Protein AF-A0A960X0C0-F1 (afdb_monomer_lite)

Structure (mmCIF, N/CA/C/O backbone):
data_AF-A0A960X0C0-F1
#
_entry.id   AF-A0A960X0C0-F1
#
loop_
_atom_site.group_PDB
_atom_site.id
_atom_site.type_symbol
_atom_site.label_atom_id
_atom_site.label_alt_id
_atom_site.label_comp_id
_atom_site.label_asym_id
_atom_site.label_entity_id
_atom_site.label_seq_id
_atom_site.pdbx_PDB_ins_code
_atom_site.Cartn_x
_atom_site.Cartn_y
_atom_site.Cartn_z
_atom_site.occupancy
_atom_site.B_iso_or_equiv
_atom_site.auth_seq_id
_atom_site.auth_comp_id
_atom_site.auth_asym_id
_atom_site.auth_atom_id
_atom_site.pdbx_PDB_model_num
ATOM 1 N N . MET A 1 1 ? 86.298 -18.894 -40.022 1.00 40.91 1 MET A N 1
ATOM 2 C CA . MET A 1 1 ? 85.944 -17.501 -39.668 1.00 40.91 1 MET A CA 1
ATOM 3 C C . MET A 1 1 ? 85.180 -16.921 -40.851 1.00 40.91 1 MET A C 1
ATOM 5 O O . MET A 1 1 ? 85.793 -16.608 -41.855 1.00 40.91 1 MET A O 1
ATOM 9 N N . THR A 1 2 ? 83.891 -17.256 -40.951 1.00 48.31 2 THR A N 1
ATOM 10 C CA . THR A 1 2 ? 82.683 -16.484 -40.552 1.00 48.31 2 THR A CA 1
ATOM 11 C C . THR A 1 2 ? 82.158 -15.614 -41.701 1.00 48.31 2 THR A C 1
ATOM 13 O O . THR A 1 2 ? 82.788 -14.605 -42.007 1.00 48.31 2 THR A O 1
ATOM 16 N N . PRO A 1 3 ? 81.007 -15.959 -42.315 1.00 48.00 3 PRO A N 1
ATOM 17 C CA . PRO A 1 3 ? 80.298 -15.043 -43.196 1.00 48.00 3 PRO A CA 1
ATOM 18 C C . PRO A 1 3 ? 79.566 -14.009 -42.327 1.00 48.00 3 PRO A C 1
ATOM 20 O O . PRO A 1 3 ? 78.764 -14.360 -41.462 1.00 48.00 3 PRO A O 1
ATOM 23 N N . SER A 1 4 ? 79.883 -12.730 -42.506 1.00 53.44 4 SER A N 1
ATOM 24 C CA . SER A 1 4 ? 79.250 -11.618 -41.791 1.00 53.44 4 SER A CA 1
ATOM 25 C C . SER A 1 4 ? 77.902 -11.269 -42.424 1.00 53.44 4 SER A C 1
ATOM 27 O O . SER A 1 4 ? 77.811 -11.054 -43.630 1.00 53.44 4 SER A O 1
ATOM 29 N N . GLY A 1 5 ? 76.869 -11.246 -41.580 1.00 52.56 5 GLY A N 1
ATOM 30 C CA . GLY A 1 5 ? 75.450 -11.256 -41.919 1.00 52.56 5 GLY A CA 1
ATOM 31 C C . GLY A 1 5 ? 74.948 -10.176 -42.878 1.00 52.56 5 GLY A C 1
ATOM 32 O O . GLY A 1 5 ? 75.127 -8.974 -42.666 1.00 52.56 5 GLY A O 1
ATOM 33 N N . HIS A 1 6 ? 74.175 -10.633 -43.863 1.00 45.88 6 HIS A N 1
ATOM 34 C CA . HIS A 1 6 ? 73.193 -9.815 -44.558 1.00 45.88 6 HIS A CA 1
ATOM 35 C C . HIS A 1 6 ? 72.185 -9.264 -43.544 1.00 45.88 6 HIS A C 1
ATOM 37 O O . HIS A 1 6 ? 71.407 -10.000 -42.942 1.00 45.88 6 HIS A O 1
ATOM 43 N N . HIS A 1 7 ? 72.209 -7.948 -43.351 1.00 52.62 7 HIS A N 1
ATOM 44 C CA . HIS A 1 7 ? 71.145 -7.241 -42.658 1.00 52.62 7 HIS A CA 1
ATOM 45 C C . HIS A 1 7 ? 69.904 -7.255 -43.555 1.00 52.62 7 HIS A C 1
ATOM 47 O O . HIS A 1 7 ? 69.816 -6.474 -44.504 1.00 52.62 7 HIS A O 1
ATOM 53 N N . ASN A 1 8 ? 68.939 -8.123 -43.245 1.00 53.19 8 ASN A N 1
ATOM 54 C CA . ASN A 1 8 ? 67.573 -7.992 -43.742 1.00 53.19 8 ASN A CA 1
ATOM 55 C C . ASN A 1 8 ? 66.971 -6.718 -43.140 1.00 53.19 8 ASN A C 1
ATOM 57 O O . ASN A 1 8 ? 66.346 -6.733 -42.081 1.00 53.19 8 ASN A O 1
ATOM 61 N N . ARG A 1 9 ? 67.194 -5.584 -43.809 1.00 54.19 9 ARG A N 1
ATOM 62 C CA . ARG A 1 9 ? 66.404 -4.378 -43.581 1.00 54.19 9 ARG A CA 1
ATOM 63 C C . ARG A 1 9 ? 65.001 -4.672 -44.095 1.00 54.19 9 ARG A C 1
ATOM 65 O O . ARG A 1 9 ? 64.733 -4.555 -45.286 1.00 54.19 9 ARG A O 1
ATOM 72 N N . HIS A 1 10 ? 64.116 -5.082 -43.195 1.00 54.41 10 HIS A N 1
ATOM 73 C CA . HIS A 1 10 ? 62.686 -4.977 -43.433 1.00 54.41 10 HIS A CA 1
ATOM 74 C C . HIS A 1 10 ? 62.362 -3.487 -43.577 1.00 54.41 10 HIS A C 1
ATOM 76 O O . HIS A 1 10 ? 62.317 -2.756 -42.590 1.00 54.41 10 HIS A O 1
ATOM 82 N N . SER A 1 11 ? 62.201 -3.016 -44.815 1.00 56.22 11 SER A N 1
ATOM 83 C CA . SER A 1 11 ? 61.546 -1.734 -45.063 1.00 56.22 11 SER A CA 1
ATOM 84 C C . SER A 1 11 ? 60.133 -1.815 -44.479 1.00 56.22 11 SER A C 1
ATOM 86 O O . SER A 1 11 ? 59.423 -2.774 -44.795 1.00 56.22 11 SER A O 1
ATOM 88 N N . PRO A 1 12 ? 59.697 -0.861 -43.639 1.00 58.03 12 PRO A N 1
ATOM 89 C CA . PRO A 1 12 ? 58.296 -0.793 -43.256 1.00 58.03 12 PRO A CA 1
ATOM 90 C C . PRO A 1 12 ? 57.495 -0.536 -44.534 1.00 58.03 12 PRO A C 1
ATOM 92 O O . PRO A 1 12 ? 57.751 0.439 -45.242 1.00 58.03 12 PRO A O 1
ATOM 95 N N . ALA A 1 13 ? 56.584 -1.444 -44.878 1.00 62.47 13 ALA A N 1
ATOM 96 C CA . ALA A 1 13 ? 55.689 -1.253 -46.009 1.00 62.47 13 ALA A CA 1
ATOM 97 C C . ALA A 1 13 ? 54.881 0.033 -45.770 1.00 62.47 13 ALA A C 1
ATOM 99 O O . ALA A 1 13 ? 54.112 0.123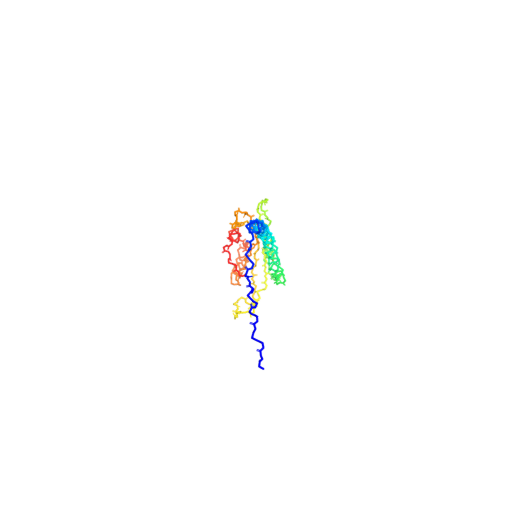 -44.815 1.00 62.47 13 ALA A O 1
ATOM 100 N N . ALA A 1 14 ? 55.114 1.055 -46.592 1.00 65.50 14 ALA A N 1
ATOM 101 C CA . ALA A 1 14 ? 54.335 2.282 -46.567 1.00 65.50 14 ALA A CA 1
ATOM 102 C C . ALA A 1 14 ? 53.004 2.023 -47.288 1.00 65.50 14 ALA A C 1
ATOM 104 O O . ALA A 1 14 ? 53.000 1.603 -48.445 1.00 65.50 14 ALA A O 1
ATOM 105 N N . PHE A 1 15 ? 51.889 2.242 -46.590 1.00 66.06 15 PHE A N 1
ATOM 106 C CA . PHE A 1 15 ? 50.540 2.058 -47.126 1.00 66.06 15 PHE A CA 1
ATOM 107 C C . PHE A 1 15 ? 50.269 3.005 -48.299 1.00 66.06 15 PHE A C 1
ATOM 109 O O . PHE A 1 15 ? 50.672 4.172 -48.279 1.00 66.06 15 PHE A O 1
ATOM 116 N N . THR A 1 16 ? 49.559 2.519 -49.318 1.00 84.31 16 THR A N 1
ATOM 117 C CA . THR A 1 16 ? 49.163 3.372 -50.448 1.00 84.31 16 THR A CA 1
ATOM 118 C C . THR A 1 16 ? 48.048 4.336 -50.026 1.00 84.31 16 THR A C 1
ATOM 120 O O . THR A 1 16 ? 47.233 4.023 -49.160 1.00 84.31 16 THR A O 1
ATOM 123 N N . LEU A 1 17 ? 47.975 5.524 -50.639 1.00 77.00 17 LEU A N 1
ATOM 124 C CA . LEU A 1 17 ? 46.968 6.541 -50.290 1.00 77.00 17 LEU A CA 1
ATOM 125 C C . LEU A 1 17 ? 45.529 6.007 -50.418 1.00 77.00 17 LEU A C 1
ATOM 127 O O . LEU A 1 17 ? 44.680 6.312 -49.585 1.00 77.00 17 LEU A O 1
ATOM 131 N N . ILE A 1 18 ? 45.279 5.151 -51.413 1.00 83.75 18 ILE A N 1
ATOM 132 C CA . ILE A 1 18 ? 43.991 4.472 -51.617 1.00 83.75 18 ILE A CA 1
ATOM 133 C C . ILE A 1 18 ? 43.672 3.546 -50.442 1.00 83.75 18 ILE A C 1
ATOM 135 O O . ILE A 1 18 ? 42.549 3.535 -49.953 1.00 83.75 18 ILE A O 1
ATOM 139 N N . GLU A 1 19 ? 44.656 2.800 -49.954 1.00 82.00 19 GLU A N 1
ATOM 140 C CA . GLU A 1 19 ? 44.495 1.868 -48.840 1.00 82.00 19 GLU A CA 1
ATOM 141 C C . GLU A 1 19 ? 44.188 2.605 -47.530 1.00 82.00 19 GLU A C 1
ATOM 143 O O . GLU A 1 19 ? 43.313 2.183 -46.778 1.00 82.00 19 GLU A O 1
ATOM 148 N N . VAL A 1 20 ? 44.799 3.776 -47.312 1.00 83.75 20 VAL A N 1
ATOM 149 C CA . VAL A 1 20 ? 44.463 4.665 -46.186 1.00 83.75 20 VAL A CA 1
ATOM 150 C C . VAL A 1 20 ? 43.055 5.255 -46.336 1.00 83.75 20 VAL A C 1
ATOM 152 O O . VAL A 1 20 ? 42.308 5.305 -45.358 1.00 83.75 20 VAL A O 1
ATOM 155 N N . MET A 1 21 ? 42.643 5.660 -47.542 1.00 84.38 21 MET A N 1
ATOM 156 C CA . MET A 1 21 ? 41.277 6.146 -47.797 1.00 84.38 21 MET A CA 1
ATOM 157 C C . MET A 1 21 ? 40.216 5.055 -47.595 1.00 84.38 21 MET A C 1
ATOM 159 O O . MET A 1 21 ? 39.170 5.307 -47.001 1.00 84.38 21 MET A O 1
ATOM 163 N N . VAL A 1 22 ? 40.484 3.827 -48.037 1.00 89.38 22 VAL A N 1
ATOM 164 C CA . VAL A 1 22 ? 39.580 2.687 -47.832 1.00 89.38 22 VAL A CA 1
ATOM 165 C C . VAL A 1 22 ? 39.535 2.300 -46.353 1.00 89.38 22 VAL A C 1
ATOM 167 O O . VAL A 1 22 ? 38.448 2.132 -45.802 1.00 89.38 22 VAL A O 1
ATOM 170 N N . ALA A 1 23 ? 40.682 2.233 -45.672 1.00 88.38 23 ALA A N 1
ATOM 171 C CA . ALA A 1 23 ? 40.745 1.926 -44.245 1.00 88.38 23 ALA A CA 1
ATOM 172 C C . ALA A 1 23 ? 40.010 2.973 -43.393 1.00 88.38 23 ALA A C 1
ATOM 174 O O . ALA A 1 23 ? 39.286 2.614 -42.463 1.00 88.38 23 ALA A O 1
ATOM 175 N N . THR A 1 24 ? 40.144 4.261 -43.722 1.00 88.12 24 THR A N 1
ATOM 176 C CA . THR A 1 24 ? 39.415 5.341 -43.037 1.00 88.12 24 THR A CA 1
ATOM 177 C C . THR A 1 24 ? 37.917 5.303 -43.328 1.00 88.12 24 THR A C 1
ATOM 179 O O . THR A 1 24 ? 37.130 5.472 -42.398 1.00 88.12 24 THR A O 1
ATOM 182 N N . ALA A 1 25 ? 37.502 4.999 -44.561 1.00 90.00 25 ALA A N 1
ATOM 183 C CA . ALA A 1 25 ? 36.090 4.834 -44.905 1.00 90.00 25 ALA A CA 1
ATOM 184 C C . ALA A 1 25 ? 35.449 3.652 -44.157 1.00 90.00 25 ALA A C 1
ATOM 186 O O . ALA A 1 25 ? 34.389 3.808 -43.550 1.00 90.00 25 ALA A O 1
ATOM 187 N N . ILE A 1 26 ? 36.119 2.494 -44.132 1.00 92.44 26 ILE A N 1
ATOM 188 C CA . ILE A 1 26 ? 35.668 1.309 -43.388 1.00 92.44 26 ILE A CA 1
ATOM 189 C C . ILE A 1 26 ? 35.625 1.611 -41.886 1.00 92.44 26 ILE A C 1
ATOM 191 O O . ILE A 1 26 ? 34.628 1.312 -41.233 1.00 92.44 26 ILE A O 1
ATOM 195 N N . SER A 1 27 ? 36.653 2.265 -41.338 1.00 91.31 27 SER A N 1
ATOM 196 C CA . SER A 1 27 ? 36.677 2.664 -39.923 1.00 91.31 27 SER A CA 1
ATOM 197 C C . SER A 1 27 ? 35.532 3.622 -39.583 1.00 91.31 27 SER A C 1
ATOM 199 O O . SER A 1 27 ? 34.885 3.461 -38.552 1.00 91.31 27 SER A O 1
ATOM 201 N N . GLY A 1 28 ? 35.225 4.576 -40.467 1.00 93.50 28 GLY A N 1
ATOM 202 C CA . GLY A 1 28 ? 34.087 5.482 -40.313 1.00 93.50 28 GLY A CA 1
ATOM 203 C C . GLY A 1 28 ? 32.747 4.744 -40.303 1.00 93.50 28 GLY A C 1
ATOM 204 O O . GLY A 1 28 ? 31.928 4.974 -39.415 1.00 93.50 28 GLY A O 1
ATOM 205 N N . MET A 1 29 ? 32.543 3.803 -41.230 1.00 91.62 29 MET A N 1
ATOM 206 C CA . MET A 1 29 ? 31.337 2.965 -41.247 1.00 91.62 29 MET A CA 1
ATOM 207 C C . MET A 1 29 ? 31.214 2.124 -39.972 1.00 91.62 29 MET A C 1
ATOM 209 O O . MET A 1 29 ? 30.138 2.069 -39.378 1.00 91.62 29 MET A O 1
ATOM 213 N N . LEU A 1 30 ? 32.312 1.520 -39.509 1.00 93.25 30 LEU A N 1
ATOM 214 C CA . LEU A 1 30 ? 32.330 0.730 -38.277 1.00 93.25 30 LEU A CA 1
ATOM 215 C C . LEU A 1 30 ? 31.985 1.573 -37.045 1.00 93.25 30 LEU A C 1
ATOM 217 O O . LEU A 1 30 ? 31.226 1.112 -36.196 1.00 93.25 30 LEU A O 1
ATOM 221 N N . LEU A 1 31 ? 32.478 2.811 -36.959 1.00 93.69 31 LEU A N 1
ATOM 222 C CA . LEU A 1 31 ? 32.146 3.719 -35.858 1.00 93.69 31 LEU A CA 1
ATOM 223 C C . LEU A 1 31 ? 30.663 4.104 -35.853 1.00 93.69 31 LEU A C 1
ATOM 225 O O . LEU A 1 31 ? 30.049 4.132 -34.788 1.00 93.69 31 LEU A O 1
ATOM 229 N N . VAL A 1 32 ? 30.066 4.354 -37.022 1.00 93.81 32 VAL A N 1
ATOM 230 C CA . VAL A 1 32 ? 28.628 4.656 -37.130 1.00 93.81 32 VAL A CA 1
ATOM 231 C C . VAL A 1 32 ? 27.783 3.445 -36.733 1.00 93.81 32 VAL A C 1
ATOM 233 O O . VAL A 1 32 ? 26.829 3.583 -35.965 1.00 93.81 32 VAL A O 1
ATOM 236 N N . VAL A 1 33 ? 28.151 2.248 -37.194 1.00 94.31 33 VAL A N 1
ATOM 237 C CA . VAL A 1 33 ? 27.467 1.006 -36.807 1.00 94.31 33 VAL A CA 1
ATOM 238 C C . VAL A 1 33 ? 27.593 0.774 -35.301 1.00 94.31 33 VAL A C 1
ATOM 240 O O . VAL A 1 33 ? 26.586 0.522 -34.641 1.00 94.31 33 VAL A O 1
ATOM 243 N N . LEU A 1 34 ? 28.786 0.944 -34.728 1.00 94.12 34 LEU A N 1
ATOM 244 C CA . LEU A 1 34 ? 29.008 0.815 -33.289 1.00 94.12 34 LEU A CA 1
ATOM 245 C C . LEU A 1 34 ? 28.168 1.822 -32.492 1.00 94.12 34 LEU A C 1
ATOM 247 O O . LEU A 1 34 ? 27.526 1.440 -31.515 1.00 94.12 34 LEU A O 1
ATOM 251 N N . ALA A 1 35 ? 28.116 3.082 -32.929 1.00 93.25 35 ALA A N 1
ATOM 252 C CA . ALA A 1 35 ? 27.277 4.101 -32.308 1.00 93.25 35 ALA A CA 1
ATOM 253 C C . ALA A 1 35 ? 25.795 3.697 -32.343 1.00 93.25 35 ALA A C 1
ATOM 255 O O . ALA A 1 35 ? 25.121 3.755 -31.316 1.00 93.25 35 ALA A O 1
ATOM 256 N N . SER A 1 36 ? 25.304 3.195 -33.482 1.00 91.69 36 SER A N 1
ATOM 257 C CA . SER A 1 36 ? 23.916 2.735 -33.609 1.00 91.69 36 SER A CA 1
ATOM 258 C C . SER A 1 36 ? 23.593 1.550 -32.686 1.00 91.69 36 SER A C 1
ATOM 260 O O . SER A 1 36 ? 22.537 1.531 -32.049 1.00 91.69 36 SER A O 1
ATOM 262 N N . MET A 1 37 ? 24.525 0.602 -32.532 1.00 92.62 37 MET A N 1
ATOM 263 C CA . MET A 1 37 ? 24.381 -0.541 -31.626 1.00 92.62 37 MET A CA 1
ATOM 264 C C . MET A 1 37 ? 24.388 -0.114 -30.157 1.00 92.62 37 MET A C 1
ATOM 266 O O . MET A 1 37 ? 23.586 -0.620 -29.369 1.00 92.62 37 MET A O 1
ATOM 270 N N . LEU A 1 38 ? 25.254 0.832 -29.781 1.00 94.62 38 LEU A N 1
ATOM 271 C CA . LEU A 1 38 ? 25.300 1.382 -28.425 1.00 94.62 38 LEU A CA 1
ATOM 272 C C . LEU A 1 38 ? 23.999 2.111 -28.084 1.00 94.62 38 LEU A C 1
AT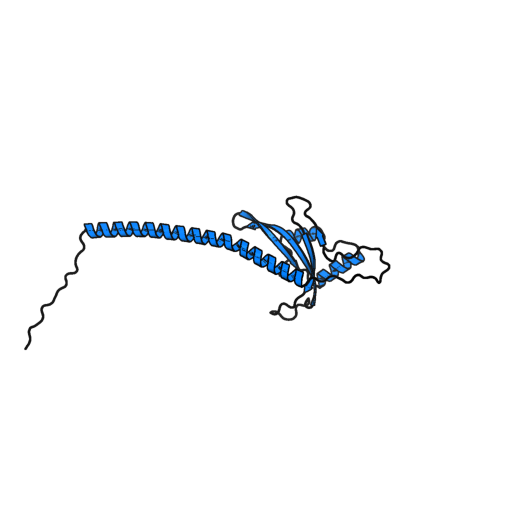OM 274 O O . LEU A 1 38 ? 23.417 1.855 -27.032 1.00 94.62 38 LEU A O 1
ATOM 278 N N . THR A 1 39 ? 23.492 2.953 -28.986 1.00 92.56 39 THR A N 1
ATOM 279 C CA . THR A 1 39 ? 22.208 3.640 -28.789 1.00 92.56 39 THR A CA 1
ATOM 280 C C . THR A 1 39 ? 21.050 2.647 -28.676 1.00 92.56 39 THR A C 1
ATOM 282 O O . THR A 1 39 ? 20.234 2.762 -27.762 1.00 92.56 39 THR A O 1
ATOM 285 N N . GLY A 1 40 ? 20.996 1.633 -29.547 1.00 89.31 40 GLY A N 1
ATOM 286 C CA . GLY A 1 40 ? 19.988 0.572 -29.468 1.00 89.31 40 GLY A CA 1
ATOM 287 C C . GLY A 1 40 ? 20.041 -0.198 -28.144 1.00 89.31 40 GLY A C 1
ATOM 288 O O . GLY A 1 40 ? 19.008 -0.417 -27.512 1.00 89.31 40 GLY A O 1
ATOM 289 N N . SER A 1 41 ? 21.246 -0.532 -27.679 1.00 89.88 41 SER A N 1
ATOM 290 C CA . SER A 1 41 ? 21.463 -1.249 -26.416 1.00 89.88 41 SER A CA 1
ATOM 291 C C . SER A 1 41 ? 21.054 -0.418 -25.199 1.00 89.88 41 SER A C 1
ATOM 293 O O . SER A 1 41 ? 20.401 -0.937 -24.296 1.00 89.88 41 SER A O 1
ATOM 295 N N . LEU A 1 42 ? 21.382 0.878 -25.182 1.00 91.38 42 LEU A N 1
ATOM 296 C CA . LEU A 1 42 ? 20.986 1.792 -24.106 1.00 91.38 42 LEU A CA 1
ATOM 297 C C . LEU A 1 42 ? 19.465 1.951 -24.031 1.00 91.38 42 LEU A C 1
ATOM 299 O O . LEU A 1 42 ? 18.898 1.908 -22.940 1.00 91.38 42 LEU A O 1
ATOM 303 N N . ASN A 1 43 ? 18.797 2.067 -25.179 1.00 86.94 43 ASN A N 1
ATOM 304 C CA . ASN A 1 43 ? 17.340 2.158 -25.235 1.00 86.94 43 ASN A CA 1
ATOM 305 C C . ASN A 1 43 ? 16.669 0.862 -24.762 1.00 86.94 43 ASN A C 1
ATOM 307 O O . ASN A 1 43 ? 15.724 0.914 -23.976 1.00 86.94 43 ASN A O 1
ATOM 311 N N . ALA A 1 44 ? 17.182 -0.299 -25.183 1.00 84.06 44 ALA A N 1
ATOM 312 C CA . ALA A 1 44 ? 16.685 -1.597 -24.732 1.00 84.06 44 ALA A CA 1
ATOM 313 C C . ALA A 1 44 ? 16.887 -1.794 -23.221 1.00 84.06 44 ALA A C 1
ATOM 315 O O . ALA A 1 44 ? 15.978 -2.249 -22.528 1.00 84.06 44 ALA A O 1
ATOM 316 N N . TYR A 1 45 ? 18.048 -1.399 -22.693 1.00 84.31 45 TYR A N 1
ATOM 317 C CA . TYR A 1 45 ? 18.334 -1.448 -21.261 1.00 84.31 45 TYR A CA 1
ATOM 318 C C . TYR A 1 45 ? 17.406 -0.525 -20.461 1.00 84.31 45 TYR A C 1
ATOM 320 O O . TYR A 1 45 ? 16.821 -0.947 -19.464 1.00 84.31 45 TYR A O 1
ATOM 328 N N . ALA A 1 46 ? 17.218 0.716 -20.918 1.00 79.69 46 ALA A N 1
ATOM 329 C CA . ALA A 1 46 ? 16.308 1.666 -20.285 1.00 79.69 46 ALA A CA 1
ATOM 330 C C . ALA A 1 46 ? 14.852 1.169 -20.305 1.00 79.69 46 ALA A C 1
ATOM 332 O O . ALA A 1 46 ? 14.151 1.312 -19.304 1.00 79.69 46 ALA A O 1
ATOM 333 N N . GLY A 1 47 ? 14.410 0.553 -21.407 1.00 79.12 47 GLY A N 1
ATOM 334 C CA . GLY A 1 47 ? 13.097 -0.090 -21.507 1.00 79.12 47 GLY A CA 1
ATOM 335 C C . GLY A 1 47 ? 12.941 -1.239 -20.510 1.00 79.12 47 GLY A C 1
ATOM 336 O O . GLY A 1 47 ? 12.049 -1.210 -19.668 1.00 79.12 47 GLY A O 1
ATOM 337 N N . ALA A 1 48 ? 13.880 -2.188 -20.510 1.00 75.81 48 ALA A N 1
ATOM 338 C CA . ALA A 1 48 ? 13.851 -3.331 -19.598 1.00 75.81 48 ALA A CA 1
ATOM 339 C C . ALA A 1 48 ? 13.881 -2.918 -18.115 1.00 75.81 48 ALA A C 1
ATOM 341 O O . ALA A 1 48 ? 13.263 -3.571 -17.273 1.00 75.81 48 ALA A O 1
ATOM 342 N N . GLN A 1 49 ? 14.587 -1.835 -17.779 1.00 77.00 49 GLN A N 1
ATOM 343 C CA . GLN A 1 49 ? 14.623 -1.313 -16.415 1.00 77.00 49 GLN A CA 1
ATOM 344 C C . GLN A 1 49 ? 13.281 -0.695 -15.997 1.00 77.00 49 GLN A C 1
ATOM 346 O O . GLN A 1 49 ? 12.861 -0.878 -14.855 1.00 77.00 49 GLN A O 1
ATOM 351 N N . ARG A 1 50 ? 12.586 -0.006 -16.913 1.00 74.69 50 ARG A N 1
ATOM 352 C CA . ARG A 1 50 ? 11.246 0.548 -16.658 1.00 74.69 50 ARG A CA 1
ATOM 353 C C . ARG A 1 50 ? 10.218 -0.547 -16.392 1.00 74.69 50 ARG A C 1
ATOM 355 O O . ARG A 1 50 ? 9.420 -0.380 -15.483 1.00 74.69 50 ARG A O 1
ATOM 362 N N . ASP A 1 51 ? 10.289 -1.672 -17.098 1.00 72.62 51 ASP A N 1
ATOM 363 C CA . ASP A 1 51 ? 9.335 -2.780 -16.922 1.00 72.62 51 ASP A CA 1
ATOM 364 C C . ASP A 1 51 ? 9.593 -3.599 -15.643 1.00 72.62 51 ASP A C 1
ATOM 366 O O . ASP A 1 51 ? 8.679 -4.175 -15.039 1.00 72.62 51 ASP A O 1
ATOM 370 N N . ARG A 1 52 ? 10.850 -3.649 -15.185 1.00 69.06 52 ARG A N 1
ATOM 371 C CA . ARG A 1 52 ? 11.227 -4.369 -13.959 1.00 69.06 52 ARG A CA 1
ATOM 372 C C . ARG A 1 52 ? 10.753 -3.671 -12.689 1.00 69.06 52 ARG A C 1
ATOM 374 O O . ARG A 1 52 ? 10.343 -4.368 -11.761 1.00 69.06 52 ARG A O 1
ATOM 381 N N . SER A 1 53 ? 10.786 -2.339 -12.634 1.00 77.00 53 SER A N 1
ATOM 382 C CA . SER A 1 53 ? 10.469 -1.592 -11.407 1.00 77.00 53 SER A CA 1
ATOM 383 C C . SER A 1 53 ? 9.039 -1.840 -10.890 1.00 77.00 53 SER A C 1
ATOM 385 O O . SER A 1 53 ? 8.919 -2.254 -9.737 1.00 77.00 53 SER A O 1
ATOM 387 N N . PRO A 1 54 ? 7.970 -1.743 -11.711 1.00 74.81 54 PRO A N 1
ATOM 388 C CA . PRO A 1 54 ? 6.601 -2.017 -11.261 1.00 74.81 54 PRO A CA 1
ATOM 389 C C . PRO A 1 54 ? 6.400 -3.469 -10.821 1.00 74.81 54 PRO A C 1
ATOM 391 O O . PRO A 1 54 ? 5.668 -3.749 -9.872 1.00 74.81 54 PRO A O 1
ATOM 394 N N . THR A 1 55 ? 7.073 -4.414 -11.486 1.00 80.81 55 THR A N 1
ATOM 395 C CA . THR A 1 55 ? 6.975 -5.840 -11.145 1.00 80.81 55 THR A CA 1
ATOM 396 C C . THR A 1 55 ? 7.595 -6.125 -9.776 1.00 80.81 55 THR A C 1
ATOM 398 O O . THR A 1 55 ? 7.039 -6.893 -8.989 1.00 80.81 55 THR A O 1
ATOM 401 N N . LEU A 1 56 ? 8.744 -5.514 -9.478 1.00 82.56 56 LEU A N 1
ATOM 402 C CA . LEU A 1 56 ? 9.400 -5.640 -8.176 1.00 82.56 56 LEU A CA 1
ATOM 403 C C . LEU A 1 56 ? 8.587 -4.960 -7.071 1.00 82.56 56 LEU A C 1
ATOM 405 O O . LEU A 1 56 ? 8.398 -5.557 -6.014 1.00 82.56 56 LEU A O 1
ATOM 409 N N . GLU A 1 57 ? 8.058 -3.766 -7.337 1.00 79.88 57 GLU A N 1
ATOM 410 C CA . GLU A 1 57 ? 7.198 -3.029 -6.406 1.00 79.88 57 GLU A CA 1
ATOM 411 C C . GLU A 1 57 ? 5.920 -3.813 -6.080 1.00 79.88 57 GLU A C 1
ATOM 413 O O . GLU A 1 57 ? 5.579 -3.992 -4.911 1.00 79.88 57 GLU A O 1
ATOM 418 N N . THR A 1 58 ? 5.276 -4.397 -7.094 1.00 83.31 58 THR A N 1
ATOM 419 C CA . THR A 1 58 ? 4.089 -5.245 -6.909 1.00 83.31 58 THR A CA 1
ATOM 420 C C . THR A 1 58 ? 4.406 -6.466 -6.051 1.00 83.31 58 THR A C 1
ATOM 422 O O . THR A 1 58 ? 3.657 -6.791 -5.130 1.00 83.31 58 THR A O 1
ATOM 425 N N . ARG A 1 59 ? 5.528 -7.151 -6.313 1.00 87.50 59 ARG A N 1
ATOM 426 C CA . ARG A 1 59 ? 5.946 -8.310 -5.508 1.00 87.50 59 ARG A CA 1
ATOM 427 C C . ARG A 1 59 ? 6.210 -7.919 -4.057 1.00 87.50 59 ARG A C 1
ATOM 429 O O . ARG A 1 59 ? 5.698 -8.584 -3.164 1.00 87.50 59 ARG A O 1
ATOM 436 N N . ALA A 1 60 ? 6.928 -6.821 -3.831 1.00 85.00 60 ALA A N 1
ATOM 437 C CA . ALA A 1 60 ? 7.199 -6.314 -2.490 1.00 85.00 60 ALA A CA 1
ATOM 438 C C . ALA A 1 60 ? 5.903 -5.952 -1.741 1.00 85.00 60 ALA A C 1
ATOM 440 O O . ALA A 1 60 ? 5.722 -6.360 -0.593 1.00 85.00 60 ALA A O 1
ATOM 441 N N . GLY A 1 61 ? 4.964 -5.262 -2.399 1.00 84.88 61 GLY A N 1
ATOM 442 C CA . GLY A 1 61 ? 3.656 -4.935 -1.825 1.00 84.88 61 GLY A CA 1
ATOM 443 C C . GLY A 1 61 ? 2.838 -6.180 -1.467 1.00 84.88 61 GLY A C 1
ATOM 444 O O . GLY A 1 61 ? 2.286 -6.273 -0.368 1.00 84.88 61 GLY A O 1
ATOM 445 N N . MET A 1 62 ? 2.818 -7.180 -2.352 1.00 88.94 62 MET A N 1
ATOM 446 C CA . MET A 1 62 ? 2.130 -8.451 -2.106 1.00 88.94 62 MET A CA 1
ATOM 447 C C . MET A 1 62 ? 2.757 -9.245 -0.960 1.00 88.94 62 MET A C 1
ATOM 449 O O . MET A 1 62 ? 2.030 -9.819 -0.148 1.00 88.94 62 MET A O 1
ATOM 453 N N . ASP A 1 63 ? 4.084 -9.263 -0.856 1.00 89.69 63 ASP A N 1
ATOM 454 C CA . ASP A 1 63 ? 4.780 -9.933 0.241 1.00 89.69 63 ASP A CA 1
ATOM 455 C C . ASP A 1 63 ? 4.500 -9.256 1.590 1.00 89.69 63 ASP A C 1
ATOM 457 O O . ASP A 1 63 ? 4.283 -9.956 2.585 1.00 89.69 63 ASP A O 1
ATOM 461 N N . LEU A 1 64 ? 4.406 -7.921 1.624 1.00 87.62 64 LEU A N 1
ATOM 462 C CA . LEU A 1 64 ? 4.005 -7.166 2.816 1.00 87.62 64 LEU A CA 1
ATOM 463 C C . LEU A 1 64 ? 2.570 -7.489 3.245 1.00 87.62 64 LEU A C 1
ATOM 465 O O . LEU A 1 64 ? 2.340 -7.819 4.409 1.00 87.62 64 LEU A O 1
ATOM 469 N N . ILE A 1 65 ? 1.608 -7.448 2.318 1.00 89.62 65 ILE A N 1
ATOM 470 C CA . ILE A 1 65 ? 0.210 -7.811 2.608 1.00 89.62 65 ILE A CA 1
ATOM 471 C C . ILE A 1 65 ? 0.133 -9.257 3.103 1.00 89.62 65 ILE A C 1
ATOM 473 O O . ILE A 1 65 ? -0.485 -9.546 4.128 1.00 89.62 65 ILE A O 1
ATOM 477 N N . ARG A 1 66 ? 0.795 -10.185 2.404 1.00 91.12 66 ARG A N 1
ATOM 478 C CA . ARG A 1 66 ? 0.827 -11.603 2.774 1.00 91.12 66 ARG A CA 1
ATOM 479 C C . ARG A 1 66 ? 1.416 -11.803 4.162 1.00 91.12 66 ARG A C 1
ATOM 481 O O . ARG A 1 66 ? 0.922 -12.637 4.923 1.00 91.12 66 ARG A O 1
ATOM 488 N N . ALA A 1 67 ? 2.485 -11.083 4.488 1.00 87.75 67 ALA A N 1
ATOM 489 C CA . ALA A 1 67 ? 3.062 -11.108 5.814 1.00 87.75 67 ALA A CA 1
ATOM 490 C C . ALA A 1 67 ? 2.017 -10.648 6.840 1.00 87.75 67 ALA A C 1
ATOM 492 O O . ALA A 1 67 ? 1.718 -11.403 7.764 1.00 87.75 67 ALA A O 1
ATOM 493 N N . ASP A 1 68 ? 1.413 -9.482 6.662 1.00 89.81 68 ASP A N 1
ATOM 494 C CA . ASP A 1 68 ? 0.477 -8.929 7.637 1.00 89.81 68 ASP A CA 1
ATOM 495 C C . ASP A 1 68 ? -0.744 -9.821 7.858 1.00 89.81 68 ASP A C 1
ATOM 497 O O . ASP A 1 68 ? -1.064 -10.126 9.011 1.00 89.81 68 ASP A O 1
ATOM 501 N N . LEU A 1 69 ? -1.330 -10.344 6.778 1.00 89.38 69 LEU A N 1
ATOM 502 C CA . LEU A 1 69 ? -2.462 -11.270 6.827 1.00 89.38 69 LEU A CA 1
ATOM 503 C C . LEU A 1 69 ? -2.129 -12.587 7.540 1.00 89.38 69 LEU A C 1
ATOM 505 O O . LEU A 1 69 ? -2.956 -13.109 8.282 1.00 89.38 69 LEU A O 1
ATOM 509 N N . ARG A 1 70 ? -0.911 -13.126 7.393 1.00 89.25 70 ARG A N 1
ATOM 510 C CA . ARG A 1 70 ? -0.484 -14.325 8.149 1.00 89.25 70 ARG A CA 1
ATOM 511 C C . ARG A 1 70 ? -0.445 -14.087 9.656 1.00 89.25 70 ARG A C 1
ATOM 513 O O . ARG A 1 70 ? -0.644 -15.010 10.443 1.00 89.25 70 ARG A O 1
ATOM 520 N N . SER A 1 71 ? -0.153 -12.856 10.053 1.00 87.25 71 SER A N 1
ATOM 521 C CA . SER A 1 71 ? -0.134 -12.419 11.450 1.00 87.25 71 SER A CA 1
ATOM 522 C C . SER A 1 71 ? -1.468 -11.838 11.917 1.00 87.25 71 SER A C 1
ATOM 524 O O . SER A 1 71 ? -1.518 -11.321 13.030 1.00 87.25 71 SER A O 1
ATOM 526 N N . TYR A 1 72 ? -2.534 -11.936 11.117 1.00 87.94 72 TYR A N 1
ATOM 527 C CA . TYR A 1 72 ? -3.863 -11.454 11.481 1.00 87.94 72 TYR A CA 1
ATOM 528 C C . TYR A 1 72 ? -4.319 -12.028 12.827 1.00 87.94 72 TYR A C 1
ATOM 530 O O . TYR A 1 72 ? -4.114 -13.213 13.127 1.00 87.94 72 TYR A O 1
ATOM 538 N N . ARG A 1 73 ? -4.923 -11.179 13.658 1.00 82.69 73 ARG A N 1
ATOM 539 C CA . ARG A 1 73 ? -5.484 -11.560 14.954 1.00 82.69 73 ARG A CA 1
ATOM 540 C C . ARG A 1 73 ? -6.857 -10.929 15.116 1.00 82.69 73 ARG A C 1
ATOM 542 O O . ARG A 1 73 ? -6.992 -9.712 15.115 1.00 82.69 73 ARG A O 1
ATOM 549 N N . ALA A 1 74 ? -7.863 -11.775 15.293 1.00 74.50 74 ALA A N 1
ATOM 550 C CA . ALA A 1 74 ? -9.184 -11.340 15.710 1.00 74.50 74 ALA A CA 1
ATOM 551 C C . ALA A 1 74 ? -9.201 -11.140 17.232 1.00 74.50 74 ALA A C 1
ATOM 553 O O . ALA A 1 74 ? -8.670 -11.969 17.972 1.00 74.50 74 ALA A O 1
ATOM 554 N N . LEU A 1 75 ? -9.826 -10.057 17.695 1.00 72.12 75 LEU A N 1
ATOM 555 C CA . LEU A 1 75 ? -10.130 -9.886 19.114 1.00 72.12 75 LEU A CA 1
ATOM 556 C C . LEU A 1 75 ? -11.236 -10.877 19.530 1.00 72.12 75 LEU A C 1
ATOM 558 O O . LEU A 1 75 ? -12.176 -11.076 18.742 1.00 72.12 75 LEU A O 1
ATOM 562 N N . PRO A 1 76 ? -11.143 -11.487 20.729 1.00 64.75 76 PRO A N 1
ATOM 563 C CA . PRO A 1 76 ? -12.192 -12.348 21.267 1.00 64.75 76 PRO A CA 1
ATOM 564 C C . PRO A 1 76 ? -13.544 -11.633 21.281 1.00 64.75 76 PRO A C 1
ATOM 566 O O . PRO A 1 76 ? -13.614 -10.418 21.460 1.00 64.75 76 PRO A O 1
ATOM 569 N N . GLU A 1 77 ? -14.623 -12.380 21.063 1.00 59.12 77 GLU A N 1
ATOM 570 C CA . GLU A 1 77 ? -15.971 -11.866 21.294 1.00 59.12 77 GLU A CA 1
ATOM 571 C C . GLU A 1 77 ? -16.177 -11.740 22.797 1.00 59.12 77 GLU A C 1
ATOM 573 O O . GLU A 1 77 ? -16.079 -12.738 23.511 1.00 59.12 77 GLU A O 1
ATOM 578 N N . ASP A 1 78 ? -16.411 -10.527 23.290 1.00 56.22 78 ASP A N 1
ATOM 579 C CA . ASP A 1 78 ? -16.734 -10.353 24.698 1.00 56.22 78 ASP A CA 1
ATOM 580 C C . ASP A 1 78 ? -18.196 -10.749 24.923 1.00 56.22 78 ASP A C 1
ATOM 582 O O . ASP A 1 78 ? -19.111 -9.931 24.878 1.00 56.22 78 ASP A O 1
ATOM 586 N N . THR A 1 79 ? -18.426 -12.045 25.124 1.00 52.47 79 THR A N 1
ATOM 587 C CA . THR A 1 79 ? -19.743 -12.603 25.456 1.00 52.47 79 THR A CA 1
ATOM 588 C C . THR A 1 79 ? -20.162 -12.305 26.899 1.00 52.47 79 THR A C 1
ATOM 590 O O . THR A 1 79 ? -21.233 -12.739 27.316 1.00 52.47 79 THR A O 1
ATOM 593 N N . SER A 1 80 ? -19.322 -11.623 27.692 1.00 53.72 80 SER A N 1
ATOM 594 C CA . SER A 1 80 ? -19.528 -11.447 29.135 1.00 53.72 80 SER A CA 1
ATOM 595 C C . SER A 1 80 ? -20.259 -10.161 29.527 1.00 53.72 80 SER A C 1
ATOM 597 O O . SER A 1 80 ? -20.631 -10.004 30.691 1.00 53.72 80 SER A O 1
ATOM 599 N N . SER A 1 81 ? -20.515 -9.251 28.583 1.00 49.69 81 SER A N 1
ATOM 600 C CA . SER A 1 81 ? -21.119 -7.960 28.894 1.00 49.69 81 SER A CA 1
ATOM 601 C C . SER A 1 81 ? -22.509 -7.805 28.276 1.00 49.69 81 SER A C 1
ATOM 603 O O . SER A 1 81 ? -22.713 -7.943 27.074 1.00 49.69 81 SER A O 1
ATOM 605 N N . ASN A 1 82 ? -23.481 -7.439 29.116 1.00 48.19 82 ASN A N 1
ATOM 606 C CA . ASN A 1 82 ? -24.795 -6.913 28.728 1.00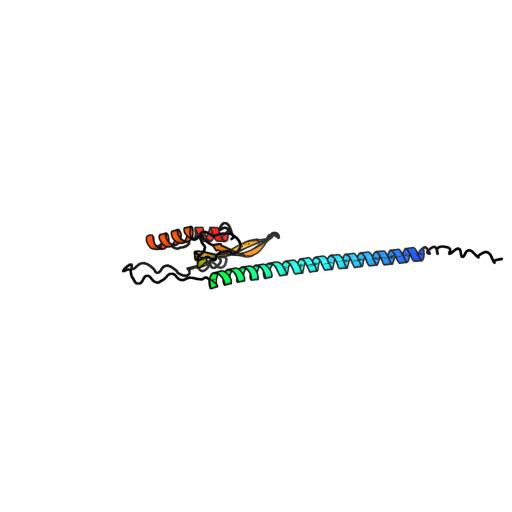 48.19 82 ASN A CA 1
ATOM 607 C C . ASN A 1 82 ? -24.690 -5.547 27.997 1.00 48.19 82 ASN A C 1
ATOM 609 O O . ASN A 1 82 ? -25.591 -4.716 28.106 1.00 48.19 82 ASN A O 1
ATOM 613 N N . LEU A 1 83 ? -23.588 -5.270 27.288 1.00 50.94 83 LEU A N 1
ATOM 614 C CA . LEU A 1 83 ? -23.427 -4.081 26.464 1.00 50.94 83 LEU A CA 1
ATOM 615 C C . LEU A 1 83 ? -23.963 -4.371 25.058 1.00 50.94 83 LEU A C 1
ATOM 617 O O . LEU A 1 83 ? -23.300 -4.955 24.206 1.00 50.94 83 LEU A O 1
ATOM 621 N N . THR A 1 84 ? -25.182 -3.909 24.803 1.00 49.41 84 THR A N 1
ATOM 622 C CA . THR A 1 84 ? -25.817 -3.785 23.481 1.00 49.41 84 THR A CA 1
ATOM 623 C C . THR A 1 84 ? -25.124 -2.755 22.576 1.00 49.41 84 THR A C 1
ATOM 625 O O . THR A 1 84 ? -25.778 -1.879 22.014 1.00 49.41 84 THR A O 1
ATOM 628 N N . THR A 1 85 ? -23.804 -2.798 22.420 1.00 49.16 85 THR A N 1
ATOM 629 C CA . THR A 1 85 ? -23.080 -1.776 21.651 1.00 49.16 85 THR A CA 1
ATOM 630 C C . THR A 1 85 ? -22.005 -2.412 20.786 1.00 49.16 85 THR A C 1
ATOM 632 O O . THR A 1 85 ? -20.923 -2.727 21.260 1.00 49.16 85 THR A O 1
ATOM 635 N N . THR A 1 86 ? -22.378 -2.610 19.520 1.00 52.72 86 THR A N 1
ATOM 636 C CA . THR A 1 86 ? -21.539 -2.711 18.315 1.00 52.72 86 THR A CA 1
ATOM 637 C C . THR A 1 86 ? -20.282 -3.596 18.413 1.00 52.72 86 THR A C 1
ATOM 639 O O . THR A 1 86 ? -19.292 -3.192 19.022 1.00 52.72 86 THR A O 1
ATOM 642 N N . PRO A 1 87 ? -20.243 -4.772 17.749 1.00 56.22 87 PRO A N 1
ATOM 643 C CA . PRO A 1 87 ? -19.031 -5.585 17.715 1.00 56.22 87 PRO A CA 1
ATOM 644 C C . PRO A 1 87 ? -17.870 -4.766 17.137 1.00 56.22 87 PRO A C 1
ATOM 646 O O . PRO A 1 87 ? -17.987 -4.192 16.052 1.00 56.22 87 PRO A O 1
ATOM 649 N N . LEU A 1 88 ? -16.750 -4.710 17.864 1.00 60.44 88 LEU A N 1
ATOM 650 C CA . LEU A 1 88 ? -15.530 -4.056 17.393 1.00 60.44 88 LEU A CA 1
ATOM 651 C C . LEU A 1 88 ? -15.146 -4.639 16.028 1.00 60.44 88 LEU A C 1
ATOM 653 O O . LEU A 1 88 ? -15.002 -5.863 15.913 1.00 60.44 88 LEU A O 1
ATOM 657 N N . PRO A 1 89 ? -14.963 -3.810 14.986 1.00 60.88 89 PRO A N 1
ATOM 658 C CA . PRO A 1 89 ? -14.643 -4.319 13.666 1.00 60.88 89 PRO A CA 1
ATOM 659 C C . PRO A 1 89 ? -13.244 -4.947 13.682 1.00 60.88 89 PRO A C 1
ATOM 661 O O . PRO A 1 89 ? -12.223 -4.264 13.666 1.00 60.88 89 PRO A O 1
ATOM 664 N N . ARG A 1 90 ? -13.214 -6.286 13.702 1.00 70.69 90 ARG A N 1
ATOM 665 C CA . ARG A 1 90 ? -12.009 -7.136 13.607 1.00 70.69 90 ARG A CA 1
ATOM 666 C C . ARG A 1 90 ? -11.264 -6.939 12.279 1.00 70.69 90 ARG A C 1
ATOM 668 O O . ARG A 1 90 ? -10.089 -7.282 12.161 1.00 70.69 90 ARG A O 1
ATOM 675 N N . PHE A 1 91 ? -11.982 -6.438 11.281 1.00 80.31 91 PHE A N 1
ATOM 676 C CA . PHE A 1 91 ? -11.544 -6.126 9.932 1.00 80.31 91 PHE A CA 1
ATOM 677 C C . PHE A 1 91 ? -12.412 -4.962 9.444 1.00 80.31 91 PHE A C 1
ATOM 679 O O . PHE A 1 91 ? -13.639 -5.061 9.438 1.00 80.31 91 PHE A O 1
ATOM 686 N N . VAL A 1 92 ? -11.784 -3.847 9.094 1.00 85.00 92 VAL A N 1
ATOM 687 C CA . VAL A 1 92 ? -12.446 -2.666 8.546 1.00 85.00 92 VAL A CA 1
ATOM 688 C C . VAL A 1 92 ? -12.254 -2.712 7.043 1.00 85.00 92 VAL A C 1
ATOM 690 O O . VAL A 1 92 ? -11.123 -2.667 6.567 1.00 85.00 92 VAL A O 1
ATOM 693 N N . TYR A 1 93 ? -13.356 -2.779 6.306 1.00 87.50 93 TYR A N 1
ATOM 694 C CA . TYR A 1 93 ? -13.371 -2.542 4.869 1.00 87.50 93 TYR A CA 1
ATOM 695 C C . TYR A 1 93 ? -14.208 -1.305 4.597 1.00 87.50 93 TYR A C 1
ATOM 697 O O . TYR A 1 93 ? -15.340 -1.195 5.074 1.00 87.50 93 TYR A O 1
ATOM 705 N N . LYS A 1 94 ? -13.644 -0.376 3.837 1.00 85.50 94 LYS A N 1
ATOM 706 C CA . LYS A 1 94 ? -14.348 0.797 3.344 1.00 85.50 94 LYS A CA 1
ATOM 707 C C . LYS A 1 94 ? -14.123 0.866 1.841 1.00 85.50 94 LYS A C 1
ATOM 709 O O . LYS A 1 94 ? -13.011 1.139 1.395 1.00 85.50 94 LYS A O 1
ATOM 714 N N . ALA A 1 95 ? -15.187 0.590 1.096 1.00 84.50 95 ALA A N 1
ATOM 715 C CA . ALA A 1 95 ? -15.193 0.740 -0.348 1.00 84.50 95 ALA A CA 1
ATOM 716 C C . ALA A 1 95 ? -14.967 2.208 -0.730 1.00 84.50 95 ALA A C 1
ATOM 718 O O . ALA A 1 95 ? -15.378 3.120 0.004 1.00 84.50 95 ALA A O 1
ATOM 719 N N . ALA A 1 96 ? -14.330 2.422 -1.877 1.00 81.69 96 ALA A N 1
ATOM 720 C CA . ALA A 1 96 ? -14.228 3.742 -2.478 1.00 81.69 96 ALA A CA 1
ATOM 721 C C . ALA A 1 96 ? -15.622 4.372 -2.658 1.00 81.69 96 ALA A C 1
ATOM 723 O O . ALA A 1 96 ? -16.584 3.703 -3.039 1.00 81.69 96 ALA A O 1
ATOM 724 N N . ALA A 1 97 ? -15.739 5.670 -2.364 1.00 75.44 97 ALA A N 1
ATOM 725 C CA . ALA A 1 97 ? -16.995 6.401 -2.542 1.00 75.44 97 ALA A CA 1
ATOM 726 C C . ALA A 1 97 ? -17.281 6.719 -4.022 1.00 75.44 97 ALA A C 1
ATOM 728 O O . ALA A 1 97 ? -18.426 6.960 -4.400 1.00 75.44 97 ALA A O 1
ATOM 729 N N . ASP A 1 98 ? -16.240 6.729 -4.849 1.00 74.06 98 ASP A N 1
ATOM 730 C CA . ASP A 1 98 ? -16.246 7.098 -6.255 1.00 74.06 98 ASP A CA 1
ATOM 731 C C . ASP A 1 98 ? -15.297 6.199 -7.066 1.00 74.06 98 ASP A C 1
ATOM 733 O O . ASP A 1 98 ? -14.518 5.418 -6.526 1.00 74.06 98 ASP A O 1
ATOM 737 N N . THR A 1 99 ? -15.353 6.306 -8.394 1.00 67.44 99 THR A N 1
ATOM 738 C CA . THR A 1 99 ? -14.524 5.505 -9.314 1.00 67.44 99 THR A CA 1
ATOM 739 C C . THR A 1 99 ? -13.038 5.866 -9.291 1.00 67.44 99 THR A C 1
ATOM 741 O O . THR A 1 99 ? -12.233 5.162 -9.894 1.00 67.44 99 THR A O 1
ATOM 744 N N . LEU A 1 100 ? -12.684 6.992 -8.668 1.00 66.12 100 LEU A N 1
ATOM 745 C CA . LEU A 1 100 ? -11.309 7.479 -8.545 1.00 66.12 100 LEU A CA 1
ATOM 746 C C . LEU A 1 100 ? -10.715 7.198 -7.159 1.00 66.12 100 LEU A C 1
ATOM 748 O O . LEU A 1 100 ? -9.493 7.208 -7.005 1.00 66.12 100 LEU A O 1
ATOM 752 N N . GLY A 1 101 ? -11.564 6.942 -6.166 1.00 69.69 101 GLY A N 1
ATOM 753 C CA . GLY A 1 101 ? -11.172 6.543 -4.831 1.00 69.69 101 GLY A CA 1
ATOM 754 C C . GLY A 1 101 ? -10.618 5.127 -4.807 1.00 69.69 101 GLY A C 1
ATOM 755 O O . GLY A 1 101 ? -10.879 4.296 -5.676 1.00 69.69 101 GLY A O 1
ATOM 756 N N . SER A 1 102 ? -9.827 4.853 -3.779 1.00 81.06 102 SER A N 1
ATOM 757 C CA . SER A 1 102 ? -9.276 3.526 -3.545 1.00 81.06 102 SER A CA 1
ATOM 758 C C . SER A 1 102 ? -9.967 2.852 -2.373 1.00 81.06 102 SER A C 1
ATOM 760 O O . SER A 1 102 ? -10.338 3.495 -1.390 1.00 81.06 102 SER A O 1
ATOM 762 N N . ASP A 1 103 ? -10.113 1.537 -2.486 1.00 87.81 103 ASP A N 1
ATOM 763 C CA . ASP A 1 103 ? -10.584 0.707 -1.391 1.00 87.81 103 ASP A CA 1
ATOM 764 C C . ASP A 1 103 ? -9.599 0.751 -0.224 1.00 87.81 103 ASP A C 1
ATOM 766 O O . ASP A 1 103 ? -8.374 0.733 -0.390 1.00 87.81 103 ASP A O 1
ATOM 770 N N . ARG A 1 104 ? -10.163 0.785 0.978 1.00 90.25 104 ARG A N 1
ATOM 771 C CA . ARG A 1 104 ? -9.427 0.913 2.229 1.00 90.25 104 ARG A CA 1
ATOM 772 C C . ARG A 1 104 ? -9.676 -0.313 3.083 1.00 90.25 104 ARG A C 1
ATOM 774 O O . ARG A 1 104 ? -10.824 -0.699 3.321 1.00 90.25 104 ARG A O 1
ATOM 781 N N . ILE A 1 105 ? -8.596 -0.906 3.574 1.00 91.94 105 ILE A N 1
ATOM 782 C CA . ILE A 1 105 ? -8.649 -2.054 4.480 1.00 91.94 105 ILE A CA 1
ATOM 783 C C . ILE A 1 105 ? -7.829 -1.764 5.728 1.00 91.94 105 ILE A C 1
ATOM 785 O O . ILE A 1 105 ? -6.727 -1.231 5.643 1.00 91.94 105 ILE A O 1
ATOM 789 N N . ALA A 1 106 ? -8.335 -2.130 6.899 1.00 91.56 106 ALA A N 1
ATOM 790 C CA . ALA A 1 106 ? -7.542 -2.132 8.121 1.00 91.56 106 ALA A CA 1
ATOM 791 C C . ALA A 1 106 ? -7.865 -3.339 8.989 1.00 91.56 106 ALA A C 1
ATOM 793 O O . ALA A 1 106 ? -9.006 -3.794 9.057 1.00 91.56 106 ALA A O 1
ATOM 794 N N . PHE A 1 107 ? -6.853 -3.871 9.661 1.00 91.19 107 PHE A N 1
ATOM 795 C CA . PHE A 1 107 ? -7.009 -5.035 10.519 1.00 91.19 107 PHE A CA 1
ATOM 796 C C . PHE A 1 107 ? -5.924 -5.109 11.585 1.00 91.19 107 PHE A C 1
ATOM 798 O O . PHE A 1 107 ? -4.854 -4.514 11.465 1.00 91.19 107 PHE A O 1
ATOM 805 N N . LEU A 1 108 ? -6.209 -5.869 12.639 1.00 89.94 108 LEU A N 1
ATOM 806 C CA . LEU A 1 108 ? -5.258 -6.122 13.710 1.00 89.94 108 LEU A CA 1
ATOM 807 C C . LEU A 1 108 ? -4.353 -7.297 13.347 1.00 89.94 108 LEU A C 1
ATOM 809 O O . LEU A 1 108 ? -4.803 -8.339 12.859 1.00 89.94 108 LEU A O 1
ATOM 813 N N . ARG A 1 109 ? -3.063 -7.148 13.631 1.00 88.81 109 ARG A N 1
ATOM 814 C CA . ARG A 1 109 ? -2.083 -8.227 13.532 1.00 88.81 109 ARG A CA 1
ATOM 815 C C . ARG A 1 109 ? -1.209 -8.277 14.778 1.00 88.81 109 ARG A C 1
ATOM 817 O O . ARG A 1 109 ? -1.033 -7.277 15.466 1.00 88.81 109 ARG A O 1
ATOM 824 N N . ALA A 1 110 ? -0.620 -9.436 15.041 1.00 86.75 110 ALA A N 1
ATOM 825 C CA . ALA A 1 110 ? 0.455 -9.538 16.018 1.00 86.75 110 ALA A CA 1
ATOM 826 C C . ALA A 1 110 ? 1.721 -8.867 15.463 1.00 86.75 110 ALA A C 1
ATOM 828 O O . ALA A 1 110 ? 2.170 -9.186 14.355 1.00 86.75 110 ALA A O 1
ATOM 829 N N . SER A 1 111 ? 2.301 -7.955 16.234 1.00 83.50 111 SER A N 1
ATOM 830 C CA . SER A 1 111 ? 3.603 -7.375 15.943 1.00 83.50 111 SER A CA 1
ATOM 831 C C . SER A 1 111 ? 4.687 -8.441 16.072 1.00 83.50 111 SER A C 1
ATOM 833 O O . SER A 1 111 ? 4.717 -9.228 17.024 1.00 83.50 111 SER A O 1
ATOM 835 N N . ARG A 1 112 ? 5.583 -8.485 15.088 1.00 69.25 112 ARG A N 1
ATOM 836 C CA . ARG A 1 112 ? 6.735 -9.387 15.108 1.00 69.25 112 ARG A CA 1
ATOM 837 C C . ARG A 1 112 ? 7.926 -8.654 15.690 1.00 69.25 112 ARG A C 1
ATOM 839 O O . ARG A 1 112 ? 8.177 -7.508 15.336 1.00 69.25 112 ARG A O 1
ATOM 846 N N . THR A 1 113 ? 8.726 -9.359 16.478 1.00 56.75 113 THR A N 1
ATOM 847 C CA . THR A 1 113 ? 10.114 -8.970 16.728 1.00 56.75 113 THR A CA 1
ATOM 848 C C . THR A 1 113 ? 10.844 -8.913 15.389 1.00 56.75 113 THR A C 1
ATOM 850 O O . THR A 1 113 ? 11.089 -9.953 14.774 1.00 56.75 113 THR A O 1
ATOM 853 N N . ARG A 1 114 ? 11.173 -7.712 14.906 1.00 53.00 114 ARG A N 1
ATOM 854 C CA . ARG A 1 114 ? 12.155 -7.568 13.828 1.00 53.00 114 ARG A CA 1
ATOM 855 C C . ARG A 1 114 ? 13.483 -8.077 14.387 1.00 53.00 114 ARG A C 1
ATOM 857 O O . ARG A 1 114 ? 13.969 -7.558 15.384 1.00 53.00 114 ARG A O 1
ATOM 864 N N . THR A 1 115 ? 14.023 -9.133 13.790 1.00 49.72 115 THR A N 1
ATOM 865 C CA . THR A 1 115 ? 15.164 -9.903 14.314 1.00 49.72 115 THR A CA 1
ATOM 866 C C . THR A 1 115 ? 16.499 -9.151 14.356 1.00 49.72 115 THR A C 1
ATOM 868 O O . THR A 1 115 ? 17.443 -9.695 14.910 1.00 49.72 115 THR A O 1
ATOM 871 N N . ASP A 1 116 ? 16.581 -7.914 13.853 1.00 46.81 116 ASP A N 1
ATOM 872 C CA . ASP A 1 116 ? 17.854 -7.181 13.730 1.00 46.81 116 ASP A CA 1
ATOM 873 C C . ASP A 1 116 ? 18.023 -5.988 14.676 1.00 46.81 116 ASP A C 1
ATOM 875 O O . ASP A 1 116 ? 19.101 -5.403 14.744 1.00 46.81 116 ASP A O 1
ATOM 879 N N . THR A 1 117 ? 17.005 -5.622 15.452 1.00 43.25 117 THR A N 1
ATOM 880 C CA . THR A 1 117 ? 17.129 -4.529 16.424 1.00 43.25 117 THR A CA 1
ATOM 881 C C . THR A 1 117 ? 16.444 -4.923 17.717 1.00 43.25 117 THR A C 1
ATOM 883 O O . THR A 1 117 ? 15.266 -5.279 17.719 1.00 43.25 117 THR A O 1
ATOM 886 N N . ALA A 1 118 ? 17.224 -4.890 18.798 1.00 48.06 118 ALA A N 1
ATOM 887 C CA . ALA A 1 118 ? 16.835 -5.152 20.175 1.00 48.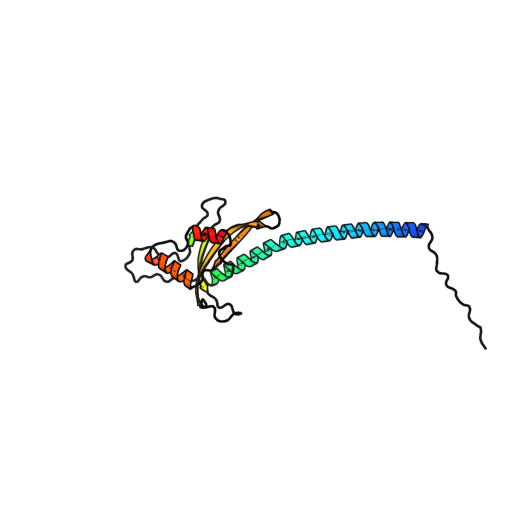06 118 ALA A CA 1
ATOM 888 C C . ALA A 1 118 ? 15.395 -4.716 20.490 1.00 48.06 118 ALA A C 1
ATOM 890 O O . ALA A 1 118 ? 15.011 -3.609 20.131 1.00 48.06 118 ALA A O 1
ATOM 891 N N . PHE A 1 119 ? 14.640 -5.592 21.166 1.00 51.59 119 PHE A N 1
ATOM 892 C CA . PHE A 1 119 ? 13.386 -5.292 21.867 1.00 51.59 119 PHE A CA 1
ATOM 893 C C . PHE A 1 119 ? 12.586 -4.119 21.275 1.00 51.59 119 PHE A C 1
ATOM 895 O O . PHE A 1 119 ? 12.585 -3.017 21.820 1.00 51.59 119 PHE A O 1
ATOM 902 N N . SER A 1 120 ? 11.870 -4.349 20.170 1.00 57.09 120 SER A N 1
ATOM 903 C CA . SER A 1 120 ? 10.770 -3.443 19.829 1.00 57.09 120 SER A CA 1
ATOM 904 C C . SER A 1 120 ? 9.780 -3.482 20.995 1.00 57.09 120 SER A C 1
ATOM 906 O O . SER A 1 120 ? 9.340 -4.568 21.375 1.00 57.09 120 SER A O 1
ATOM 908 N N . ALA A 1 121 ? 9.446 -2.323 21.572 1.00 59.81 121 ALA A N 1
ATOM 909 C CA . ALA A 1 121 ? 8.462 -2.210 22.655 1.00 59.81 121 ALA A CA 1
ATOM 910 C C . ALA A 1 121 ? 7.099 -2.826 22.277 1.00 59.81 121 ALA A C 1
ATOM 912 O O . ALA A 1 121 ? 6.316 -3.206 23.146 1.00 59.81 121 ALA A O 1
ATOM 913 N N . ASP A 1 122 ? 6.859 -2.989 20.975 1.00 61.75 122 ASP A N 1
ATOM 914 C CA . ASP A 1 122 ? 5.640 -3.543 20.411 1.00 61.75 122 ASP A CA 1
ATOM 915 C C . ASP A 1 122 ? 5.717 -5.053 20.150 1.00 61.75 122 ASP A C 1
ATOM 917 O O . ASP A 1 122 ? 4.731 -5.642 19.721 1.00 61.75 122 ASP A O 1
ATOM 921 N N . ALA A 1 123 ? 6.855 -5.710 20.381 1.00 61.19 123 ALA A N 1
ATOM 922 C CA . ALA A 1 123 ? 7.040 -7.135 20.120 1.00 61.19 123 ALA A CA 1
ATOM 923 C C . ALA A 1 123 ? 5.993 -8.008 20.837 1.00 61.19 123 ALA A C 1
ATOM 925 O O . ALA A 1 123 ? 5.907 -8.016 22.061 1.00 61.19 123 ALA A O 1
ATOM 926 N N . GLY A 1 124 ? 5.215 -8.784 20.072 1.00 68.19 124 GLY A N 1
ATOM 927 C CA . GLY A 1 124 ? 4.153 -9.639 20.612 1.00 68.19 124 GLY A CA 1
ATOM 928 C C . GLY A 1 124 ? 2.841 -8.912 20.930 1.00 68.19 124 GLY A C 1
ATOM 929 O O . GLY A 1 124 ? 1.834 -9.581 21.165 1.00 68.19 124 GLY A O 1
ATOM 930 N N . ASN A 1 125 ? 2.812 -7.578 20.862 1.00 81.81 125 ASN A N 1
ATOM 931 C CA . ASN A 1 125 ? 1.595 -6.791 21.039 1.00 81.81 125 ASN A CA 1
ATOM 932 C C . ASN A 1 125 ? 0.734 -6.786 19.768 1.00 81.81 125 ASN A C 1
ATOM 934 O O . ASN A 1 125 ? 1.185 -7.119 18.668 1.00 81.81 125 ASN A O 1
ATOM 938 N N . LEU A 1 126 ? -0.534 -6.403 19.918 1.00 85.81 126 LEU A N 1
ATOM 939 C CA . LEU A 1 126 ? -1.433 -6.177 18.789 1.00 85.81 126 LEU A CA 1
ATOM 940 C C . LEU A 1 126 ? -1.176 -4.798 18.188 1.00 85.81 126 LEU A C 1
ATOM 942 O O . LEU A 1 126 ? -1.167 -3.800 18.906 1.00 85.81 126 LEU A O 1
ATOM 946 N N . ILE A 1 127 ? -1.025 -4.759 16.868 1.00 89.25 127 ILE A N 1
ATOM 947 C CA . ILE A 1 127 ? -0.906 -3.521 16.105 1.00 89.25 127 ILE A CA 1
ATOM 948 C C . ILE A 1 127 ? -1.965 -3.457 15.012 1.00 89.25 127 ILE A C 1
ATOM 950 O O . ILE A 1 127 ? -2.300 -4.471 14.389 1.00 89.25 127 ILE A O 1
ATOM 954 N N . LEU A 1 128 ? -2.486 -2.259 14.773 1.00 89.94 128 LEU A N 1
ATOM 955 C CA . LEU A 1 128 ? -3.371 -1.970 13.657 1.00 89.94 128 LEU A CA 1
ATOM 956 C C . LEU A 1 128 ? -2.530 -1.716 12.408 1.00 89.94 128 LEU A C 1
ATOM 958 O O . LEU A 1 128 ? -1.594 -0.919 12.424 1.00 89.94 128 LEU A O 1
ATOM 962 N N . VAL A 1 129 ? -2.878 -2.380 11.315 1.00 91.81 129 VAL A N 1
ATOM 963 C CA . VAL A 1 129 ? -2.321 -2.092 9.994 1.00 91.81 129 VAL A CA 1
ATOM 964 C C . VAL A 1 129 ? -3.434 -1.643 9.070 1.00 91.81 129 VAL A C 1
ATOM 966 O O . VAL A 1 129 ? -4.523 -2.217 9.077 1.00 91.81 129 VAL A O 1
ATOM 969 N N . ALA A 1 130 ? -3.162 -0.599 8.301 1.00 91.94 130 ALA A N 1
ATOM 970 C CA . ALA A 1 130 ? -4.094 0.003 7.367 1.00 91.94 130 ALA A CA 1
ATOM 971 C C . ALA A 1 130 ? -3.453 0.090 5.985 1.00 91.94 130 ALA A C 1
ATOM 973 O O . AL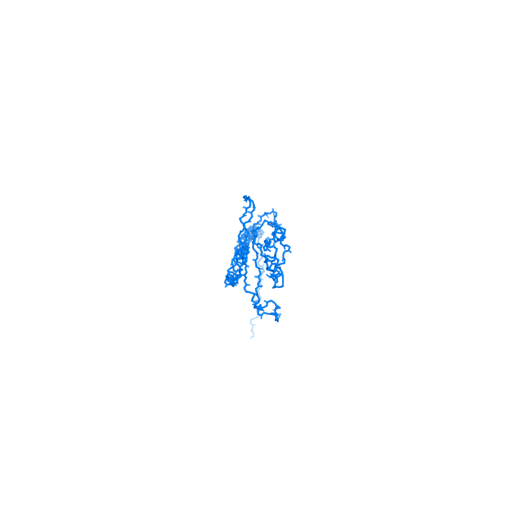A A 1 130 ? -2.289 0.477 5.859 1.00 91.94 130 ALA A O 1
ATOM 974 N N . TYR A 1 131 ? -4.227 -0.255 4.964 1.00 91.25 131 TYR A N 1
ATOM 975 C CA . TYR A 1 131 ? -3.845 -0.157 3.569 1.00 91.25 131 TYR A CA 1
ATOM 976 C C . TYR A 1 131 ? -4.869 0.650 2.792 1.00 91.25 131 TYR A C 1
ATOM 978 O O . TYR A 1 131 ? -6.078 0.547 3.007 1.00 91.25 131 TYR A O 1
ATOM 986 N N . THR A 1 132 ? -4.350 1.410 1.847 1.00 88.75 132 THR A N 1
ATOM 987 C CA . THR A 1 132 ? -5.113 2.129 0.836 1.00 88.75 132 THR A CA 1
ATOM 988 C C . THR A 1 132 ? -4.244 2.220 -0.407 1.00 88.75 132 THR A C 1
ATOM 990 O O . THR A 1 132 ? -3.015 2.157 -0.317 1.00 88.75 132 THR A O 1
ATOM 993 N N . ALA A 1 133 ? -4.859 2.340 -1.570 1.00 83.19 133 ALA A N 1
ATOM 994 C CA . ALA A 1 133 ? -4.126 2.717 -2.764 1.00 83.19 133 ALA A CA 1
ATOM 995 C C . ALA A 1 133 ? -4.256 4.228 -2.982 1.00 83.19 133 ALA A C 1
ATOM 997 O O . ALA A 1 133 ? -5.201 4.869 -2.532 1.00 83.19 133 ALA A O 1
ATOM 998 N N . GLY A 1 134 ? -3.281 4.826 -3.645 1.00 77.75 134 GLY A N 1
ATOM 999 C CA . GLY A 1 134 ? -3.366 6.229 -4.015 1.00 77.75 134 GLY A CA 1
ATOM 1000 C C . GLY A 1 134 ? -2.461 6.528 -5.192 1.00 77.75 134 GLY A C 1
ATOM 1001 O O . GLY A 1 134 ? -1.554 5.759 -5.507 1.00 77.75 134 GLY A O 1
ATOM 1002 N N . PHE A 1 135 ? -2.726 7.641 -5.863 1.00 75.69 135 PHE A N 1
ATOM 1003 C CA . PHE A 1 135 ? -1.927 8.063 -7.002 1.00 75.69 135 PHE A CA 1
ATOM 1004 C C . PHE A 1 135 ? -0.732 8.887 -6.533 1.00 75.69 135 PHE A C 1
ATOM 1006 O O . PHE A 1 135 ? -0.880 9.880 -5.824 1.00 75.69 135 PHE A O 1
ATOM 1013 N N . THR A 1 136 ? 0.457 8.488 -6.965 1.00 74.19 136 THR A N 1
ATOM 1014 C CA . THR A 1 136 ? 1.690 9.255 -6.794 1.00 74.19 136 THR A CA 1
ATOM 1015 C C . THR A 1 136 ? 2.162 9.728 -8.157 1.00 74.19 136 THR A C 1
ATOM 1017 O O . THR A 1 136 ? 2.142 8.966 -9.122 1.00 74.19 136 THR A O 1
ATOM 1020 N N . ALA A 1 137 ? 2.620 10.976 -8.240 1.00 69.75 137 ALA A N 1
ATOM 1021 C CA . ALA A 1 137 ? 3.373 11.431 -9.398 1.00 69.75 137 ALA A CA 1
ATOM 1022 C C . ALA A 1 137 ? 4.749 10.749 -9.398 1.00 69.75 137 ALA A C 1
ATOM 1024 O O . ALA A 1 137 ? 5.542 10.923 -8.473 1.00 69.75 137 ALA A O 1
ATOM 1025 N N . ASP A 1 138 ? 5.036 9.963 -10.427 1.00 69.94 138 ASP A N 1
ATOM 1026 C CA . ASP A 1 138 ? 6.371 9.436 -10.660 1.00 69.94 138 ASP A CA 1
ATOM 1027 C C . ASP A 1 138 ? 7.306 10.542 -11.153 1.00 69.94 138 ASP A C 1
ATOM 1029 O O . ASP A 1 138 ? 6.879 11.554 -11.712 1.00 69.94 138 ASP A O 1
ATOM 1033 N N . PHE A 1 139 ? 8.614 10.311 -11.019 1.00 63.06 139 PHE A N 1
ATOM 1034 C CA . PHE A 1 139 ? 9.665 11.250 -11.433 1.00 63.06 139 PHE A CA 1
ATOM 1035 C C . PHE A 1 139 ? 9.583 11.693 -12.908 1.00 63.06 139 PHE A C 1
ATOM 1037 O O . PHE A 1 139 ? 10.165 12.710 -13.268 1.00 63.06 139 PHE A O 1
ATOM 1044 N N . ASN A 1 140 ? 8.841 10.967 -13.753 1.00 66.88 140 ASN A N 1
ATOM 1045 C CA . ASN A 1 140 ? 8.636 11.284 -15.170 1.00 66.88 140 ASN A CA 1
ATOM 1046 C C . ASN A 1 140 ? 7.307 12.011 -15.463 1.00 66.88 140 ASN A C 1
ATOM 1048 O O . ASN A 1 140 ? 6.934 12.134 -16.627 1.00 66.88 140 ASN A O 1
ATOM 1052 N N . GLY A 1 141 ? 6.561 12.446 -14.441 1.00 61.75 141 GLY A N 1
ATOM 1053 C CA . GLY A 1 141 ? 5.270 13.131 -14.603 1.00 61.75 141 GLY A CA 1
ATOM 1054 C C . GLY A 1 141 ? 4.082 12.213 -14.919 1.00 61.75 141 GLY A C 1
ATOM 1055 O O . GLY A 1 141 ? 2.965 12.697 -15.068 1.00 61.75 141 GLY A O 1
ATOM 1056 N N . SER A 1 142 ? 4.300 10.896 -14.994 1.00 72.06 142 SER A N 1
ATOM 1057 C CA . SER A 1 142 ? 3.220 9.903 -15.026 1.00 72.06 142 SER A CA 1
ATOM 1058 C C . SER A 1 142 ? 2.657 9.715 -13.621 1.00 72.06 142 SER A C 1
ATOM 1060 O O . SER A 1 142 ? 3.422 9.693 -12.662 1.00 72.06 142 SER A O 1
ATOM 1062 N N . SER A 1 143 ? 1.345 9.544 -13.478 1.00 70.00 143 SER A N 1
ATOM 1063 C CA . SER A 1 143 ? 0.764 9.055 -12.227 1.00 70.00 143 SER A CA 1
ATOM 1064 C C . SER A 1 143 ? 0.814 7.528 -12.204 1.00 70.00 143 SER A C 1
ATOM 1066 O O . SER A 1 143 ? 0.446 6.872 -13.179 1.00 70.00 143 SER A O 1
ATOM 1068 N N . SER A 1 144 ? 1.268 6.954 -11.094 1.00 74.31 144 SER A N 1
ATOM 1069 C CA . SER A 1 144 ? 1.145 5.522 -10.820 1.00 74.31 144 SER A CA 1
ATOM 1070 C C . SER A 1 144 ? 0.354 5.304 -9.542 1.00 74.31 144 SER A C 1
ATOM 1072 O O . SER A 1 144 ? 0.372 6.124 -8.621 1.00 74.31 144 SER A O 1
ATOM 1074 N N . GLN A 1 145 ? -0.395 4.206 -9.508 1.00 76.94 145 GLN A N 1
ATOM 1075 C CA . GLN A 1 145 ? -1.114 3.794 -8.315 1.00 76.94 145 GLN A CA 1
ATOM 1076 C C . GLN A 1 145 ? -0.148 3.031 -7.409 1.00 76.94 145 GLN A C 1
ATOM 1078 O O . GLN A 1 145 ? 0.392 1.999 -7.806 1.00 76.94 145 GLN A O 1
ATOM 1083 N N . LYS A 1 146 ? 0.062 3.540 -6.196 1.00 81.56 146 LYS A N 1
ATOM 1084 C CA . LYS A 1 146 ? 0.922 2.928 -5.183 1.00 81.56 146 LYS A CA 1
ATOM 1085 C C . LYS A 1 146 ? 0.089 2.426 -4.022 1.00 81.56 146 LYS A C 1
ATOM 1087 O O . LYS A 1 146 ? -0.941 3.004 -3.673 1.00 81.56 146 LYS A O 1
ATOM 1092 N N . LEU A 1 147 ? 0.549 1.331 -3.433 1.00 85.50 147 LEU A N 1
ATOM 1093 C CA . LEU A 1 147 ? -0.015 0.799 -2.205 1.00 85.50 147 LEU A CA 1
ATOM 1094 C C . LEU A 1 147 ? 0.602 1.544 -1.023 1.00 85.50 147 LEU A C 1
ATOM 1096 O O . LEU A 1 147 ? 1.795 1.412 -0.754 1.00 85.50 147 LEU A O 1
ATOM 1100 N N . TYR A 1 148 ? -0.222 2.273 -0.287 1.00 87.50 148 TYR A N 1
ATOM 1101 C CA . TYR A 1 148 ? 0.166 2.867 0.979 1.00 87.50 148 TYR A CA 1
ATOM 1102 C C . TYR A 1 148 ? -0.189 1.925 2.117 1.00 87.50 148 TYR A C 1
ATOM 1104 O O . TYR A 1 148 ? -1.287 1.370 2.180 1.00 87.50 148 TYR A O 1
ATOM 1112 N N . ARG A 1 149 ? 0.758 1.767 3.037 1.00 88.94 149 ARG A N 1
ATOM 1113 C CA . ARG A 1 149 ? 0.609 0.977 4.252 1.00 88.94 149 ARG A CA 1
ATOM 1114 C C . ARG A 1 149 ? 1.003 1.839 5.440 1.00 88.94 149 ARG A C 1
ATOM 1116 O O . ARG A 1 149 ? 2.076 2.432 5.428 1.00 88.94 149 ARG A O 1
ATOM 1123 N N . ARG A 1 150 ? 0.176 1.840 6.482 1.00 89.44 150 ARG A N 1
ATOM 1124 C CA . ARG A 1 150 ? 0.517 2.402 7.792 1.00 89.44 150 ARG A CA 1
ATOM 1125 C C . ARG A 1 150 ? 0.372 1.330 8.858 1.00 89.44 150 ARG A C 1
ATOM 1127 O O . ARG A 1 150 ? -0.685 0.711 8.970 1.00 89.44 150 ARG A O 1
ATOM 1134 N N . ALA A 1 151 ? 1.435 1.119 9.625 1.00 88.62 151 ALA A N 1
ATOM 1135 C CA . ALA A 1 151 ? 1.399 0.327 10.845 1.00 88.62 151 ALA A CA 1
ATOM 1136 C C . ALA A 1 151 ? 1.374 1.286 12.033 1.00 88.62 151 ALA A C 1
ATOM 1138 O O . ALA A 1 151 ? 2.240 2.144 12.152 1.00 88.62 151 ALA A O 1
ATOM 1139 N N . PHE A 1 152 ? 0.358 1.162 12.877 1.00 87.56 152 PHE A N 1
ATOM 1140 C CA . PHE A 1 152 ? 0.273 1.913 14.121 1.00 87.56 152 PHE A CA 1
ATOM 1141 C C . PHE A 1 152 ? 1.074 1.184 15.195 1.00 87.56 152 PHE A C 1
ATOM 1143 O O . PHE A 1 152 ? 1.063 -0.047 15.245 1.00 87.56 152 PHE A O 1
ATOM 1150 N N . SER A 1 153 ? 1.723 1.931 16.081 1.00 86.81 153 SER A N 1
ATOM 1151 C CA . SER A 1 153 ? 2.373 1.350 17.259 1.00 86.81 153 SER A CA 1
ATOM 1152 C C . SER A 1 153 ? 1.358 0.632 18.155 1.00 86.81 153 SER A C 1
ATOM 1154 O O . SER A 1 153 ? 0.140 0.856 18.060 1.00 86.81 153 SER A O 1
ATOM 1156 N N . ALA A 1 154 ? 1.824 -0.227 19.064 1.00 86.19 154 ALA A N 1
ATOM 1157 C CA . ALA A 1 154 ? 0.921 -0.908 19.998 1.00 86.19 154 ALA A CA 1
ATOM 1158 C C . ALA A 1 154 ? 0.198 0.096 20.907 1.00 86.19 154 ALA A C 1
ATOM 1160 O O . ALA A 1 154 ? -0.989 -0.063 21.197 1.00 86.19 154 ALA A O 1
ATOM 1161 N N . GLN A 1 155 ? 0.895 1.164 21.301 1.00 86.38 155 GLN A N 1
ATOM 1162 C CA . GLN A 1 155 ? 0.332 2.247 22.100 1.00 86.38 155 GLN A CA 1
ATOM 1163 C C . GLN A 1 155 ? -0.786 2.986 21.349 1.00 86.38 155 GLN A C 1
ATOM 1165 O O . GLN A 1 155 ? -1.884 3.131 21.884 1.00 86.38 155 GLN A O 1
ATOM 1170 N N . GLU A 1 156 ? -0.553 3.418 20.107 1.00 88.25 156 GLU A N 1
ATOM 1171 C CA . GLU A 1 156 ? -1.595 4.057 19.287 1.00 88.25 156 GLU A CA 1
ATOM 1172 C C . GLU A 1 156 ? -2.777 3.115 19.055 1.00 88.25 156 GLU A C 1
ATOM 1174 O O . GLU A 1 156 ? -3.931 3.511 19.203 1.00 88.25 156 GLU A O 1
ATOM 1179 N N . THR A 1 157 ? -2.491 1.848 18.752 1.00 88.62 157 THR A N 1
ATOM 1180 C CA . THR A 1 157 ? -3.514 0.819 18.544 1.00 88.62 157 THR A CA 1
ATOM 1181 C C . THR A 1 157 ? -4.394 0.660 19.783 1.00 88.62 157 THR A C 1
ATOM 1183 O O . THR A 1 157 ? -5.618 0.616 19.660 1.00 88.62 157 THR A O 1
ATOM 1186 N N . PHE A 1 158 ? -3.799 0.634 20.978 1.00 86.50 158 PHE A N 1
ATOM 1187 C CA . PHE A 1 158 ? -4.536 0.579 22.237 1.00 86.50 158 PHE A CA 1
ATOM 1188 C C . PHE A 1 158 ? -5.457 1.791 22.417 1.00 86.50 158 PHE A C 1
ATOM 1190 O O . PHE A 1 158 ? -6.635 1.612 22.723 1.00 86.50 158 PHE A O 1
ATOM 1197 N N . TYR A 1 159 ? -4.970 3.010 22.163 1.00 88.31 159 TYR A N 1
ATOM 1198 C CA . TYR A 1 159 ? -5.803 4.214 22.251 1.00 88.31 159 TYR A CA 1
ATOM 1199 C C . TYR A 1 159 ? -6.959 4.207 21.246 1.00 88.31 159 TYR A C 1
ATOM 1201 O O . TYR A 1 159 ? -8.082 4.564 21.603 1.00 88.31 159 TYR A O 1
ATOM 1209 N N . LEU A 1 160 ? -6.718 3.775 20.004 1.00 87.25 160 LEU A N 1
ATOM 1210 C CA . LEU A 1 160 ? -7.760 3.674 18.978 1.00 87.25 160 LEU A CA 1
ATOM 1211 C C . LEU A 1 160 ? -8.824 2.638 19.355 1.00 87.25 160 LEU A C 1
ATOM 1213 O O . LEU A 1 160 ? -10.017 2.900 19.193 1.00 87.25 160 LEU A O 1
ATOM 1217 N N . LEU A 1 161 ? -8.407 1.493 19.903 1.00 85.19 161 LEU A N 1
ATOM 1218 C CA . LEU A 1 161 ? -9.314 0.462 20.406 1.00 85.19 161 LEU A CA 1
ATOM 1219 C C . LEU A 1 161 ? -10.120 0.962 21.605 1.00 85.19 161 LEU A C 1
ATOM 1221 O O . LEU A 1 161 ? -11.340 0.835 21.612 1.00 85.19 161 LEU A O 1
ATOM 1225 N N . GLN A 1 162 ? -9.469 1.582 22.589 1.00 84.19 162 GLN A N 1
ATOM 1226 C CA . GLN A 1 162 ? -10.136 2.135 23.765 1.00 84.19 162 GLN A CA 1
ATOM 1227 C C . GLN A 1 162 ? -11.163 3.202 23.371 1.00 84.19 162 GLN A C 1
ATOM 1229 O O . GLN A 1 162 ? -12.294 3.172 23.852 1.00 84.19 162 GLN A O 1
ATOM 1234 N N . ARG A 1 163 ? -10.806 4.099 22.445 1.00 84.25 163 ARG A N 1
ATOM 1235 C CA . ARG A 1 163 ? -11.714 5.112 21.892 1.00 84.25 163 ARG A CA 1
ATOM 1236 C C . ARG A 1 163 ? -12.904 4.479 21.173 1.00 84.25 163 ARG A C 1
ATOM 1238 O O . ARG A 1 163 ? -14.031 4.938 21.349 1.00 84.25 163 ARG A O 1
ATOM 1245 N N . ALA A 1 164 ? -12.666 3.439 20.374 1.00 81.12 164 ALA A N 1
ATOM 1246 C CA . ALA A 1 164 ? -13.730 2.727 19.675 1.00 81.12 164 ALA A CA 1
ATOM 1247 C C . ALA A 1 164 ? -14.701 2.051 20.654 1.00 81.12 164 ALA A C 1
ATOM 1249 O O . ALA A 1 164 ? -15.910 2.136 20.459 1.00 81.12 164 ALA A O 1
ATOM 1250 N N . ILE A 1 165 ? -14.183 1.462 21.737 1.00 78.00 165 ILE A N 1
ATOM 1251 C CA . ILE A 1 165 ? -14.983 0.824 22.792 1.00 78.00 165 ILE A CA 1
ATOM 1252 C C . ILE A 1 165 ? -15.791 1.857 23.582 1.00 78.00 165 ILE A C 1
ATOM 1254 O O . ILE A 1 165 ? -16.993 1.701 23.761 1.00 78.00 165 ILE A O 1
ATOM 1258 N N . GLN A 1 166 ? -15.135 2.906 24.078 1.00 81.31 166 GLN A N 1
ATOM 1259 C CA . GLN A 1 166 ? -15.740 3.844 25.027 1.00 81.31 166 GLN A CA 1
ATOM 1260 C C . GLN A 1 166 ? -16.704 4.826 24.361 1.00 81.31 166 GLN A C 1
ATOM 1262 O O . GLN A 1 166 ? -17.719 5.188 24.950 1.00 81.31 166 GLN A O 1
ATOM 1267 N N . SER A 1 167 ? -16.386 5.260 23.141 1.00 77.81 167 SER A N 1
ATOM 1268 C CA . SER A 1 167 ? -17.091 6.355 22.466 1.00 77.81 167 SER A CA 1
ATOM 1269 C C . SER A 1 167 ? -17.850 5.908 21.218 1.00 77.81 167 SER A C 1
ATOM 1271 O O . SER A 1 167 ? -18.376 6.759 20.502 1.00 77.81 167 SER A O 1
ATOM 1273 N N . ASN A 1 168 ? -17.884 4.601 20.924 1.00 74.25 168 ASN A N 1
ATOM 1274 C CA . ASN A 1 168 ? -18.494 4.026 19.718 1.00 74.25 168 ASN A CA 1
ATOM 1275 C C . ASN A 1 168 ? -18.028 4.714 18.415 1.00 74.25 168 ASN A C 1
ATOM 1277 O O . ASN A 1 168 ? -18.799 4.917 17.477 1.00 74.25 168 ASN A O 1
ATOM 1281 N N . GLN A 1 169 ? -16.760 5.134 18.379 1.00 78.81 169 GLN A N 1
ATOM 1282 C CA . GLN A 1 169 ? -16.150 5.783 17.219 1.00 78.81 169 GLN A CA 1
ATOM 128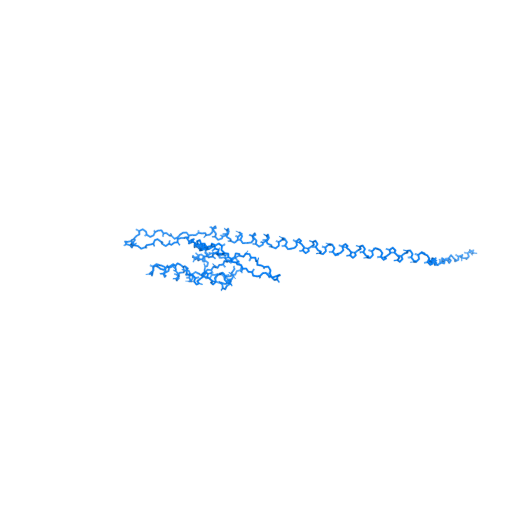3 C C . GLN A 1 169 ? -15.486 4.756 16.293 1.00 78.81 169 GLN A C 1
ATOM 1285 O O . GLN A 1 169 ? -15.035 3.708 16.760 1.00 78.81 169 GLN A O 1
ATOM 1290 N N . PRO A 1 170 ? -15.362 5.047 14.985 1.00 81.62 170 PRO A N 1
ATOM 1291 C CA . PRO A 1 170 ? -14.604 4.184 14.090 1.00 81.62 170 PRO A CA 1
ATOM 1292 C C . PRO A 1 170 ? -13.128 4.117 14.511 1.00 81.62 170 PRO A C 1
ATOM 1294 O O . PRO A 1 170 ? -12.549 5.097 14.993 1.00 81.62 170 PRO A O 1
ATOM 1297 N N . LEU A 1 171 ? -12.502 2.956 14.278 1.00 85.12 171 LEU A N 1
ATOM 1298 C CA . LEU A 1 171 ? -11.073 2.752 14.546 1.00 85.12 171 LEU A CA 1
ATOM 1299 C C . LEU A 1 171 ? -10.213 3.775 13.801 1.00 85.12 171 LEU A C 1
ATOM 1301 O O . LEU A 1 171 ? -9.290 4.332 14.382 1.00 85.12 171 LEU A O 1
ATOM 1305 N N . LEU A 1 172 ? -10.560 4.053 12.544 1.00 88.38 172 LEU A N 1
ATOM 1306 C CA . LEU A 1 172 ? -9.897 5.042 11.701 1.00 88.38 172 LEU A CA 1
ATOM 1307 C C . LEU A 1 172 ? -10.921 6.041 11.173 1.00 88.38 172 LEU A C 1
ATOM 1309 O O . LEU A 1 172 ? -11.966 5.663 10.637 1.00 88.38 172 LEU A O 1
ATOM 1313 N N . THR A 1 173 ? -10.606 7.319 11.332 1.00 88.25 173 THR A N 1
ATOM 1314 C CA . THR A 1 173 ? -11.395 8.445 10.829 1.00 88.25 173 THR A CA 1
ATOM 1315 C C . THR A 1 173 ? -11.041 8.751 9.374 1.00 88.25 173 THR A C 1
ATOM 1317 O O . THR A 1 173 ? -10.032 8.281 8.854 1.00 88.25 173 THR A O 1
ATOM 1320 N N . GLU A 1 174 ? -11.853 9.560 8.690 1.00 86.38 174 GLU A N 1
ATOM 1321 C CA . GLU A 1 174 ? -11.552 9.970 7.309 1.00 86.38 174 GLU A CA 1
ATOM 1322 C C . GLU A 1 174 ? -10.221 10.724 7.198 1.00 86.38 174 GLU A C 1
ATOM 1324 O O . GLU A 1 174 ? -9.461 10.512 6.258 1.00 86.38 174 GLU A O 1
ATOM 1329 N N . THR A 1 175 ? -9.897 11.535 8.202 1.00 87.44 175 THR A N 1
ATOM 1330 C CA . THR A 1 175 ? -8.617 12.241 8.298 1.00 87.44 175 THR A CA 1
ATOM 1331 C C . THR A 1 175 ? -7.432 11.287 8.431 1.00 87.44 175 THR A C 1
ATOM 1333 O O . THR A 1 175 ? -6.377 11.534 7.842 1.00 87.44 175 THR A O 1
ATOM 1336 N N . ASP A 1 176 ? -7.600 10.164 9.140 1.00 87.06 176 ASP A N 1
ATOM 1337 C CA . ASP A 1 176 ? -6.550 9.144 9.239 1.00 87.06 176 ASP A CA 1
ATOM 1338 C C . ASP A 1 176 ? -6.279 8.517 7.867 1.00 87.06 176 ASP A C 1
ATOM 1340 O O . ASP A 1 176 ? -5.123 8.375 7.472 1.00 87.06 176 ASP A O 1
ATOM 1344 N N . TRP A 1 177 ? -7.337 8.209 7.110 1.00 86.31 177 TRP A N 1
ATOM 1345 C CA . TRP A 1 177 ? -7.220 7.659 5.759 1.00 86.31 177 TRP A CA 1
ATOM 1346 C C . TRP A 1 177 ? -6.531 8.617 4.792 1.00 86.31 177 TRP A C 1
ATOM 1348 O O . TRP A 1 177 ? -5.594 8.210 4.111 1.00 86.31 177 TRP A O 1
ATOM 1358 N N . GLN A 1 178 ? -6.915 9.894 4.796 1.00 85.19 178 GLN A N 1
ATOM 1359 C CA . GLN A 1 178 ? -6.268 10.918 3.971 1.00 85.19 178 GLN A CA 1
ATOM 1360 C C . GLN A 1 178 ? -4.776 11.066 4.296 1.00 85.19 178 GLN A C 1
ATOM 1362 O O . GLN A 1 178 ? -3.951 11.216 3.399 1.00 85.19 178 GLN A O 1
ATOM 1367 N N . THR A 1 179 ? -4.407 10.965 5.576 1.00 84.94 179 THR A N 1
ATOM 1368 C CA . THR A 1 179 ? -2.999 11.021 6.002 1.00 84.94 179 THR A CA 1
ATOM 1369 C C . THR A 1 179 ? -2.199 9.833 5.457 1.00 84.94 179 THR A C 1
ATOM 1371 O O . THR A 1 179 ? -1.046 9.987 5.052 1.00 84.94 179 THR A O 1
ATOM 1374 N N . ILE A 1 180 ? -2.807 8.641 5.424 1.00 85.81 180 ILE A N 1
ATOM 1375 C CA . ILE A 1 180 ? -2.184 7.433 4.865 1.00 85.81 180 ILE A CA 1
ATOM 1376 C C . ILE A 1 180 ? -2.028 7.567 3.344 1.00 85.81 180 ILE A C 1
ATOM 1378 O O . ILE A 1 180 ? -0.958 7.265 2.822 1.00 85.81 180 ILE A O 1
ATOM 1382 N N . GLU A 1 181 ? -3.053 8.064 2.646 1.00 79.94 181 GLU A N 1
ATOM 1383 C CA . GLU A 1 181 ? -3.046 8.283 1.189 1.00 79.94 181 GLU A CA 1
ATOM 1384 C C . GLU A 1 181 ? -1.994 9.310 0.744 1.00 79.94 181 GLU A C 1
ATOM 1386 O O . GLU A 1 181 ? -1.465 9.217 -0.361 1.00 79.94 181 GLU A O 1
ATOM 1391 N N . GLN A 1 182 ? -1.648 10.263 1.612 1.00 77.00 182 GLN A N 1
ATOM 1392 C CA . GLN A 1 182 ? -0.584 11.244 1.372 1.00 77.00 182 GLN A CA 1
ATOM 1393 C C . GLN A 1 182 ? 0.823 10.711 1.696 1.00 77.00 182 GLN A C 1
ATOM 1395 O O . GLN A 1 182 ? 1.802 11.443 1.567 1.00 77.00 182 GLN A O 1
ATOM 1400 N N . GLY A 1 183 ? 0.952 9.459 2.152 1.00 68.56 183 GLY A N 1
ATOM 1401 C CA . GLY A 1 183 ? 2.238 8.871 2.538 1.00 68.56 183 GLY A CA 1
ATOM 1402 C C . GLY A 1 183 ? 2.847 9.463 3.816 1.00 68.56 183 GLY A C 1
ATOM 1403 O O . GLY A 1 183 ? 3.988 9.159 4.151 1.00 68.56 183 GLY A O 1
ATOM 1404 N N . LEU A 1 184 ? 2.092 10.271 4.568 1.00 60.03 184 LEU A N 1
ATOM 1405 C CA . LEU A 1 184 ? 2.537 10.930 5.805 1.00 60.03 184 LEU A CA 1
ATOM 1406 C C . LEU A 1 184 ? 2.465 10.006 7.037 1.00 60.03 184 LEU A C 1
ATOM 1408 O O . LEU A 1 184 ? 2.727 10.432 8.158 1.00 60.03 184 LEU A O 1
ATOM 1412 N N . GLY A 1 185 ? 2.104 8.735 6.839 1.00 52.44 185 GLY A N 1
ATOM 1413 C CA . GLY A 1 185 ? 1.855 7.758 7.900 1.00 52.44 185 GLY A CA 1
ATOM 1414 C C . GLY A 1 185 ? 3.082 7.058 8.489 1.00 52.44 185 GLY A C 1
ATOM 1415 O O . GLY A 1 185 ? 2.902 6.275 9.415 1.00 52.44 185 GLY A O 1
ATOM 1416 N N . GLY A 1 186 ? 4.290 7.324 7.979 1.00 43.44 186 GLY A N 1
ATOM 1417 C CA . GLY A 1 186 ? 5.508 6.608 8.365 1.00 43.44 186 GLY A CA 1
ATOM 1418 C C . GLY A 1 186 ? 5.580 5.223 7.717 1.00 43.44 186 GLY A C 1
ATOM 1419 O O . GLY A 1 186 ? 4.763 4.345 7.985 1.00 43.44 186 GLY A O 1
ATOM 1420 N N . ALA A 1 187 ? 6.557 5.036 6.831 1.00 37.97 187 ALA A N 1
ATOM 1421 C CA . ALA A 1 187 ? 6.921 3.717 6.336 1.00 37.97 187 ALA A CA 1
ATOM 1422 C C . ALA A 1 187 ? 7.844 3.056 7.370 1.00 37.97 187 ALA A C 1
ATOM 1424 O O . ALA A 1 187 ? 8.948 3.546 7.602 1.00 37.97 187 ALA A O 1
ATOM 1425 N N . GLU A 1 188 ? 7.392 1.962 7.980 1.00 38.19 188 GLU A N 1
ATOM 1426 C CA . GLU A 1 188 ? 8.285 0.967 8.593 1.00 38.19 188 GLU A CA 1
ATOM 1427 C C . GLU A 1 188 ? 8.566 -0.190 7.634 1.00 38.19 188 GLU A C 1
ATOM 1429 O O . GLU A 1 188 ? 7.589 -0.674 7.006 1.00 38.19 188 GLU A O 1
#

pLDDT: mean 76.31, std 14.86, range [37.97, 94.62]

Foldseek 3Di:
DDDDDDPPPPDDDDDDPVRVVVVVVVVVVVVVVVVVVVVVVVVVVVVVVVVVPVVVQVVVVVVVVVVQVVQFDADDDCPPDPDPADDQPQKDWDCAPDPQFWIKIKHKGADDDPPPDPDDVRHRAIKMKMWTWEWDQDPVRDTDIHIFMAIDGSVLQVVLVVCCVPVVDHSDDPVNVVCRRVVVRDDD

Radius of gyration: 33.88 Å; chains: 1; bounding box: 112×31×81 Å

Sequence (188 aa):
MTPSGHHNRHSPAAFTLIEVMVATAISGMLLVVLASMLTGSLNAYAGAQRDRSPTLETRAGMDLIRADLRSYRALPEDTSSNLTTTPLPRFVYKAAADTLGSDRIAFLRASRTRTDTAFSADAGNLILVAYTAGFTADFNGSSSQKLYRRAFSAQETFYLLQRAIQSNQPLLTETDWQTIEQGLGGAE

Secondary structure (DSSP, 8-state):
--PPP--------PPPHHHHHHHHHHHHHHHHHHHHHHHHHHHHHHHHHHHHHHHHHHHHHHHHHHHHHHTB-PPPP-TT----S----SEEEE--SSTTS--EEEEEEEPP--TTSS--TTTTSEEEEEEEEEEEE-TTS-EEEEEEEEEPPHHHHHHHHHHHHHH---SS-HHHHHHHHTTTT---